Protein AF-A0A952B983-F1 (afdb_monomer_lite)

Radius of gyration: 26.0 Å; chains: 1; bounding box: 74×53×65 Å

Sequence (301 aa):
MKELEGFRTLETVFTQQCEVVEGEDNLPKVEIREKPEGEKIINSPHNTDVEYVRKGNQKVTGHKGFVSETYDKESKTQFITDVNTTGSTRADSKELPDIQERVEKAELKPEAQYGDAGFVNGKTIISSEEKGIDLEGPSSGRSQSIEGFEQEDRPLDAADFELTIDEETKEITVEECPEGEVPLDQGRSEKTGKVNVHFDADKCAECPLKERCPVKIGKNVATLTIDELMYAGALRHHQYMGDVDYRKECAVRAGAEGTVNSKSKCSWNEKGKTPKVDSNKVTNGICCTCLQRQKIHPAWG

Structure (mmCIF, N/CA/C/O backbone):
data_AF-A0A952B983-F1
#
_entry.id   AF-A0A952B983-F1
#
loop_
_atom_site.group_PDB
_atom_site.id
_atom_site.type_symbol
_atom_site.label_atom_id
_atom_site.label_alt_id
_atom_site.label_comp_id
_atom_site.label_asym_id
_atom_site.label_entity_id
_atom_site.label_seq_id
_atom_site.pdbx_PDB_ins_code
_atom_site.Cartn_x
_atom_site.Cartn_y
_atom_site.Cartn_z
_atom_site.occupancy
_atom_site.B_iso_or_equiv
_atom_site.auth_seq_id
_atom_site.auth_comp_id
_atom_site.auth_asym_id
_atom_site.auth_atom_id
_atom_site.pdbx_PDB_model_num
ATOM 1 N N . MET A 1 1 ? 47.686 -4.815 -16.172 1.00 54.19 1 MET A N 1
ATOM 2 C CA . MET A 1 1 ? 46.780 -5.990 -16.162 1.00 54.19 1 MET A CA 1
ATOM 3 C C . MET A 1 1 ? 45.703 -5.871 -15.081 1.00 54.19 1 MET A C 1
ATOM 5 O O . MET A 1 1 ? 44.539 -5.894 -15.439 1.00 54.19 1 MET A O 1
ATOM 9 N N . LYS A 1 2 ? 46.061 -5.620 -13.808 1.00 55.94 2 LYS A N 1
ATOM 10 C CA . LYS A 1 2 ? 45.120 -5.415 -12.675 1.00 55.94 2 LYS A CA 1
ATOM 11 C C . LYS A 1 2 ? 44.189 -4.184 -12.762 1.00 55.94 2 LYS A C 1
ATOM 13 O O . LYS A 1 2 ? 43.288 -4.016 -11.944 1.00 55.94 2 LYS A O 1
ATOM 18 N N . GLU A 1 3 ? 44.409 -3.308 -13.737 1.00 58.25 3 GLU A N 1
ATOM 19 C CA . GLU A 1 3 ? 43.589 -2.108 -13.963 1.00 58.25 3 GLU A CA 1
ATOM 20 C C . GLU A 1 3 ? 42.545 -2.276 -15.073 1.00 58.25 3 GLU A C 1
ATOM 22 O O . GLU A 1 3 ? 41.722 -1.390 -15.265 1.00 58.25 3 GLU A O 1
ATOM 27 N N . LEU A 1 4 ? 42.544 -3.409 -15.786 1.00 76.81 4 LEU A N 1
ATOM 28 C CA . LEU A 1 4 ? 41.526 -3.690 -16.795 1.00 76.81 4 LEU A CA 1
ATOM 29 C C . LEU A 1 4 ? 40.229 -4.129 -16.111 1.00 76.81 4 LEU A C 1
ATOM 31 O O . LEU A 1 4 ? 40.222 -5.067 -15.314 1.00 76.81 4 LEU A O 1
ATOM 35 N N . GLU A 1 5 ? 39.124 -3.485 -16.467 1.00 73.06 5 GLU A N 1
ATOM 36 C CA . GLU A 1 5 ? 37.788 -3.758 -15.925 1.00 73.06 5 GLU A CA 1
ATOM 37 C C . GLU A 1 5 ? 37.366 -5.228 -16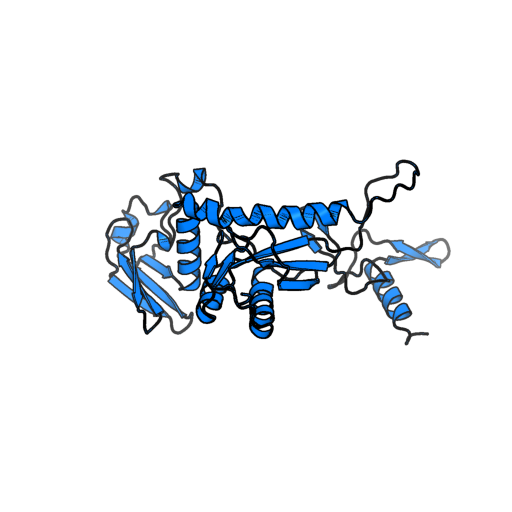.100 1.00 73.06 5 GLU A C 1
ATOM 39 O O . GLU A 1 5 ? 36.888 -5.866 -15.160 1.00 73.06 5 GLU A O 1
ATOM 44 N N . GLY A 1 6 ? 37.662 -5.820 -17.263 1.00 73.19 6 GLY A N 1
ATOM 45 C CA . GLY A 1 6 ? 37.409 -7.241 -17.517 1.00 73.19 6 GLY A CA 1
ATOM 46 C C . GLY A 1 6 ? 38.234 -8.184 -16.631 1.00 73.19 6 GLY A C 1
ATOM 47 O O . GLY A 1 6 ? 37.749 -9.244 -16.245 1.00 73.19 6 GLY A O 1
ATOM 48 N N . PHE A 1 7 ? 39.451 -7.789 -16.238 1.00 79.44 7 PHE A N 1
ATOM 49 C CA . PHE A 1 7 ? 40.273 -8.582 -15.319 1.00 79.44 7 PHE A CA 1
ATOM 50 C C . PHE A 1 7 ? 39.707 -8.544 -13.892 1.00 79.44 7 PHE A C 1
ATOM 52 O O . PHE A 1 7 ? 39.592 -9.588 -13.260 1.00 79.44 7 PHE A O 1
ATOM 59 N N . ARG A 1 8 ? 39.272 -7.368 -13.416 1.00 79.88 8 ARG A N 1
ATOM 60 C CA . ARG A 1 8 ? 38.612 -7.215 -12.102 1.00 79.88 8 ARG A CA 1
ATOM 61 C C . ARG A 1 8 ? 37.296 -7.988 -12.023 1.00 79.88 8 ARG A C 1
ATOM 63 O O . ARG A 1 8 ? 36.982 -8.589 -10.998 1.00 79.88 8 ARG A O 1
ATOM 70 N N . THR A 1 9 ? 36.549 -8.007 -13.125 1.00 78.12 9 THR A N 1
ATOM 71 C CA . THR A 1 9 ? 35.313 -8.789 -13.250 1.00 78.12 9 THR A CA 1
ATOM 72 C C . THR A 1 9 ? 35.594 -10.284 -13.135 1.00 78.12 9 THR A C 1
ATOM 74 O O . THR A 1 9 ? 34.941 -10.971 -12.354 1.00 78.12 9 THR A O 1
ATOM 77 N N . LEU A 1 10 ? 36.599 -10.790 -13.856 1.00 79.94 10 LEU A N 1
ATOM 78 C CA . LEU A 1 10 ? 37.004 -12.196 -13.778 1.00 79.94 10 LEU A CA 1
ATOM 79 C C . LEU A 1 10 ? 37.536 -12.579 -12.392 1.00 79.94 10 LEU A C 1
ATOM 81 O O . LEU A 1 10 ? 37.199 -13.650 -11.904 1.00 79.94 10 LEU A O 1
ATOM 85 N N . GLU A 1 11 ? 38.312 -11.711 -11.742 1.00 82.50 11 GLU A N 1
ATOM 86 C CA . GLU A 1 11 ? 38.802 -11.919 -10.371 1.00 82.50 11 GLU A CA 1
ATOM 87 C C . GLU A 1 11 ? 37.644 -11.997 -9.365 1.00 82.50 11 GLU A C 1
ATOM 89 O O . GLU A 1 11 ? 37.620 -12.873 -8.498 1.00 82.50 11 GLU A O 1
ATOM 94 N N . THR A 1 12 ? 36.637 -11.137 -9.530 1.00 81.12 12 THR A N 1
ATOM 95 C CA . THR A 1 12 ? 35.425 -11.152 -8.704 1.00 81.12 12 THR A CA 1
ATOM 96 C C . THR A 1 12 ? 34.632 -12.439 -8.931 1.00 81.12 12 THR A C 1
ATOM 98 O O . THR A 1 12 ? 34.355 -13.151 -7.972 1.00 81.12 12 THR A O 1
ATOM 101 N N . VAL A 1 13 ? 34.331 -12.799 -10.185 1.00 81.69 13 VAL A N 1
ATOM 102 C CA . VAL A 1 13 ? 33.614 -14.045 -10.520 1.00 81.69 13 VAL A CA 1
ATOM 103 C C . VAL A 1 13 ? 34.365 -15.269 -9.997 1.00 81.69 13 VAL A C 1
ATOM 105 O O . VAL A 1 13 ? 33.749 -16.152 -9.408 1.00 81.69 13 VAL A O 1
ATOM 108 N N . PHE A 1 14 ? 35.688 -15.310 -10.158 1.00 82.56 14 PHE A N 1
ATOM 109 C CA . PHE A 1 14 ? 36.522 -16.398 -9.654 1.00 82.56 14 PHE A CA 1
ATOM 110 C C . PHE A 1 14 ? 36.439 -16.511 -8.129 1.00 82.56 14 PHE A C 1
ATOM 112 O O . PHE A 1 14 ? 36.234 -17.600 -7.613 1.00 82.56 14 PHE A O 1
ATOM 119 N N . THR A 1 15 ? 36.520 -15.394 -7.405 1.00 83.75 15 THR A N 1
ATOM 120 C CA . THR A 1 15 ? 36.421 -15.391 -5.935 1.00 83.75 15 THR A CA 1
ATOM 121 C C . THR A 1 15 ? 35.037 -15.834 -5.451 1.00 83.75 15 THR A C 1
ATOM 123 O O . THR A 1 15 ? 34.927 -16.544 -4.451 1.00 83.75 15 THR A O 1
ATOM 126 N N . GLN A 1 16 ? 33.984 -15.426 -6.166 1.00 81.88 16 GLN A N 1
ATOM 127 C CA . GLN A 1 16 ? 32.598 -15.741 -5.824 1.00 81.88 16 GLN A CA 1
ATOM 128 C C . GLN A 1 16 ? 32.230 -17.195 -6.124 1.00 81.88 16 GLN A C 1
ATOM 130 O O . GLN A 1 16 ? 31.495 -17.799 -5.351 1.00 81.88 16 GLN A O 1
ATOM 135 N N . GLN A 1 17 ? 32.689 -17.740 -7.254 1.00 82.00 17 GLN A N 1
ATOM 136 C CA . GLN A 1 17 ? 32.241 -19.033 -7.786 1.00 82.00 17 GLN A CA 1
ATOM 137 C C . GLN A 1 17 ? 33.236 -20.165 -7.534 1.00 82.00 17 GLN A C 1
ATOM 139 O O . GLN A 1 17 ? 32.844 -21.328 -7.579 1.00 82.00 17 GLN A O 1
ATOM 144 N N . CYS A 1 18 ? 34.506 -19.852 -7.284 1.00 83.88 18 CYS A N 1
ATOM 145 C CA . CYS A 1 18 ? 35.565 -20.841 -7.147 1.00 83.88 18 CYS A CA 1
ATOM 146 C C . CYS A 1 18 ? 36.277 -20.715 -5.799 1.00 83.88 18 CYS A C 1
ATOM 148 O O . CYS A 1 18 ? 36.301 -19.656 -5.167 1.00 83.88 18 CYS A O 1
ATOM 150 N N . GLU A 1 19 ? 36.881 -21.811 -5.371 1.00 84.88 19 GLU A N 1
ATOM 151 C CA . GLU A 1 19 ? 37.831 -21.859 -4.270 1.00 84.88 19 GLU A CA 1
ATOM 152 C C . GLU A 1 19 ? 39.109 -22.569 -4.714 1.00 84.88 19 GLU A C 1
ATOM 154 O O . GLU A 1 19 ? 39.104 -23.388 -5.637 1.00 84.88 19 GLU A O 1
ATOM 159 N N . VAL A 1 20 ? 40.226 -22.203 -4.090 1.00 83.25 20 VAL A N 1
ATOM 160 C CA . VAL A 1 20 ? 41.522 -22.831 -4.349 1.00 83.25 20 VAL A CA 1
ATOM 161 C C . VAL A 1 20 ? 41.809 -23.773 -3.192 1.00 83.25 20 VAL A C 1
ATOM 163 O O . VAL A 1 20 ? 42.022 -23.321 -2.069 1.00 83.25 20 VAL A O 1
ATOM 166 N N . VAL A 1 21 ? 41.804 -25.069 -3.478 1.00 81.81 21 VAL A N 1
ATOM 167 C CA . VAL A 1 21 ? 42.106 -26.138 -2.523 1.00 81.81 21 VAL A CA 1
ATOM 168 C C . VAL A 1 21 ? 43.497 -26.708 -2.797 1.00 81.81 21 VAL A C 1
ATOM 170 O O . VAL A 1 21 ? 44.019 -26.617 -3.913 1.00 81.81 21 VAL A O 1
ATOM 173 N N . GLU A 1 22 ? 44.124 -27.291 -1.779 1.00 73.12 22 GLU A N 1
ATOM 174 C CA . GLU A 1 22 ? 45.397 -27.994 -1.952 1.00 73.12 22 GLU A CA 1
ATOM 175 C C . GLU A 1 22 ? 45.165 -29.297 -2.732 1.00 73.12 22 GLU A C 1
ATOM 177 O O . GLU A 1 22 ? 44.368 -30.146 -2.331 1.00 73.12 22 GLU A O 1
ATOM 182 N N . GLY A 1 23 ? 45.821 -29.429 -3.886 1.00 67.62 23 GLY A N 1
ATOM 183 C CA . GLY A 1 23 ? 45.791 -30.633 -4.710 1.00 67.62 23 GLY A CA 1
ATOM 184 C C . GLY A 1 23 ? 46.919 -31.606 -4.371 1.00 67.62 23 GLY A C 1
ATOM 185 O O . GLY A 1 23 ? 47.814 -31.316 -3.574 1.00 67.62 23 GLY A O 1
ATOM 186 N N . GLU A 1 24 ? 46.894 -32.772 -5.017 1.00 67.12 24 GLU A N 1
ATOM 187 C CA . GLU A 1 24 ? 48.017 -33.712 -4.972 1.00 67.12 24 GLU A CA 1
ATOM 188 C C . GLU A 1 24 ? 49.292 -33.038 -5.530 1.00 67.12 24 GLU A C 1
ATOM 190 O O . GLU A 1 24 ? 49.232 -32.220 -6.450 1.00 67.12 24 GLU A O 1
ATOM 195 N N . ASP A 1 25 ? 50.444 -33.344 -4.924 1.00 71.19 25 ASP A N 1
ATOM 196 C CA . ASP A 1 25 ? 51.774 -32.797 -5.251 1.00 71.19 25 ASP A CA 1
ATOM 197 C C . ASP A 1 25 ? 52.004 -31.287 -4.987 1.00 71.19 25 ASP A C 1
ATOM 199 O O . ASP A 1 25 ? 52.819 -30.656 -5.662 1.00 71.19 25 ASP A O 1
ATOM 203 N N . ASN A 1 26 ? 51.353 -30.692 -3.973 1.00 66.56 26 ASN A N 1
ATOM 204 C CA . ASN A 1 26 ? 51.472 -29.259 -3.617 1.00 66.56 26 ASN A CA 1
ATOM 205 C C . ASN A 1 26 ? 51.060 -28.294 -4.750 1.00 66.56 26 ASN A C 1
ATOM 207 O O . ASN A 1 26 ? 51.476 -27.131 -4.773 1.00 66.56 26 ASN A O 1
ATOM 211 N N . LEU A 1 27 ? 50.244 -28.756 -5.700 1.00 68.44 27 LEU A N 1
ATOM 212 C CA . LEU A 1 27 ? 49.702 -27.912 -6.758 1.00 68.44 27 LEU A CA 1
ATOM 213 C C . LEU A 1 27 ? 48.307 -27.399 -6.365 1.00 68.44 27 LEU A C 1
ATOM 215 O O . LEU A 1 27 ? 47.464 -28.190 -5.944 1.00 68.44 27 LEU A O 1
ATOM 219 N N . PRO A 1 28 ? 48.026 -26.090 -6.503 1.00 75.69 28 PRO A N 1
ATOM 220 C CA . PRO A 1 28 ? 46.705 -25.550 -6.208 1.00 75.69 28 PRO A CA 1
ATOM 221 C C . PRO A 1 28 ? 45.681 -26.080 -7.216 1.00 75.69 28 PRO A C 1
ATOM 223 O O . PRO A 1 28 ? 45.867 -25.965 -8.430 1.00 75.69 28 PRO A O 1
ATOM 226 N N . LYS A 1 29 ? 44.578 -26.630 -6.712 1.00 81.62 29 LYS A N 1
ATOM 227 C CA . LYS A 1 29 ? 43.436 -27.078 -7.509 1.00 81.62 29 LYS A CA 1
ATOM 228 C C . LYS A 1 29 ? 42.303 -26.071 -7.357 1.00 81.62 29 LYS A C 1
ATOM 230 O O . LYS A 1 29 ? 42.010 -25.612 -6.259 1.00 81.62 29 LYS A O 1
ATOM 235 N N . VAL A 1 30 ? 41.666 -25.718 -8.468 1.00 83.25 30 VAL A N 1
ATOM 236 C CA . VAL A 1 30 ? 40.489 -24.843 -8.463 1.00 83.25 30 VAL A CA 1
ATOM 237 C C . VAL A 1 30 ? 39.241 -25.712 -8.462 1.00 83.25 30 VAL A C 1
ATOM 239 O O . VAL A 1 30 ? 39.055 -26.519 -9.375 1.00 83.25 30 VAL A O 1
ATOM 242 N N . GLU A 1 31 ? 38.386 -25.532 -7.464 1.00 83.44 31 GLU A N 1
ATOM 243 C CA . GLU A 1 31 ? 37.080 -26.182 -7.378 1.00 83.44 31 GLU A CA 1
ATOM 244 C C . GLU A 1 31 ? 35.961 -25.143 -7.475 1.00 83.44 31 GLU A C 1
ATOM 246 O O . GLU A 1 31 ? 36.114 -23.996 -7.056 1.00 83.44 31 GLU A O 1
ATOM 251 N N . ILE A 1 32 ? 34.844 -25.530 -8.095 1.00 80.69 32 ILE A N 1
ATOM 252 C CA . ILE A 1 32 ? 33.657 -24.679 -8.211 1.00 80.69 32 ILE A CA 1
ATOM 253 C C . ILE A 1 32 ? 32.831 -24.881 -6.945 1.00 80.69 32 ILE A C 1
ATOM 255 O O . ILE A 1 32 ? 32.462 -26.008 -6.618 1.00 80.69 32 ILE A O 1
ATOM 259 N N . ARG A 1 33 ? 32.508 -23.788 -6.259 1.00 77.81 33 ARG A N 1
ATOM 260 C CA . ARG A 1 33 ? 31.701 -23.806 -5.041 1.00 77.81 33 ARG A CA 1
ATOM 261 C C . ARG A 1 33 ? 30.287 -24.290 -5.349 1.00 77.81 33 ARG A C 1
ATOM 263 O O . ARG A 1 33 ? 29.677 -23.887 -6.339 1.00 77.81 33 ARG A O 1
ATOM 270 N N . GLU A 1 34 ? 29.702 -25.071 -4.442 1.00 72.00 34 GLU A N 1
ATOM 271 C CA . GLU A 1 34 ? 28.287 -25.460 -4.550 1.00 72.00 34 GLU A CA 1
ATOM 272 C C . GLU A 1 34 ? 27.335 -24.257 -4.432 1.00 72.00 34 GLU A C 1
ATOM 274 O O . GLU A 1 34 ? 26.232 -24.255 -4.994 1.00 72.00 34 GLU A O 1
ATOM 279 N N . LYS A 1 35 ? 27.749 -23.225 -3.686 1.00 74.06 35 LYS A N 1
ATOM 280 C CA . LYS A 1 35 ? 27.030 -21.959 -3.543 1.00 74.06 35 LYS A CA 1
ATOM 281 C C . LYS A 1 35 ? 28.004 -20.795 -3.703 1.00 74.06 35 LYS A C 1
ATOM 283 O O . LYS A 1 35 ? 29.018 -20.778 -3.008 1.00 74.06 35 LYS A O 1
ATOM 288 N N . PRO A 1 36 ? 27.690 -19.819 -4.567 1.00 74.50 36 PRO A N 1
ATOM 289 C CA . PRO A 1 36 ? 28.534 -18.653 -4.717 1.00 74.50 36 PRO A CA 1
ATOM 290 C C . PRO A 1 36 ? 28.488 -17.773 -3.466 1.00 74.50 36 PRO A C 1
ATOM 292 O O . PRO A 1 36 ? 27.434 -17.632 -2.839 1.00 74.50 36 PRO A O 1
ATOM 295 N N . GLU A 1 37 ? 29.620 -17.168 -3.124 1.00 72.44 37 GLU A N 1
ATOM 296 C CA . GLU A 1 37 ? 29.766 -16.295 -1.958 1.00 72.44 37 GLU A CA 1
ATOM 297 C C . GLU A 1 37 ? 29.872 -14.826 -2.359 1.00 72.44 37 GLU A C 1
ATOM 299 O O . GLU A 1 37 ? 30.576 -14.478 -3.301 1.00 72.44 37 GLU A O 1
ATOM 304 N N . GLY A 1 38 ? 29.181 -13.953 -1.625 1.00 65.56 38 GLY A N 1
ATOM 305 C CA . GLY A 1 38 ? 29.179 -12.507 -1.847 1.00 65.56 38 GLY A CA 1
ATOM 306 C C . GLY A 1 38 ? 27.774 -11.905 -1.808 1.00 65.56 38 GLY A C 1
ATOM 307 O O . GLY A 1 38 ? 26.779 -12.589 -2.035 1.00 65.56 38 GLY A O 1
ATOM 308 N N . GLU A 1 39 ? 27.689 -10.606 -1.521 1.00 57.53 39 GLU A N 1
ATOM 309 C CA . GLU A 1 39 ? 26.407 -9.883 -1.459 1.00 57.53 39 GLU A CA 1
ATOM 310 C C . GLU A 1 39 ? 25.768 -9.694 -2.844 1.00 57.53 39 GLU A C 1
ATOM 312 O O . GLU A 1 39 ? 24.545 -9.695 -2.973 1.00 57.53 39 GLU A O 1
ATOM 317 N N . LYS A 1 40 ? 26.594 -9.568 -3.892 1.00 65.06 40 LYS A N 1
ATOM 318 C CA . LYS A 1 40 ? 26.172 -9.396 -5.290 1.00 65.06 40 LYS A CA 1
ATOM 319 C C . LYS A 1 40 ? 26.855 -10.415 -6.189 1.00 65.06 40 LYS A C 1
ATOM 321 O O . LYS A 1 40 ? 27.978 -10.195 -6.636 1.00 65.06 40 LYS A O 1
ATOM 326 N N . ILE A 1 41 ? 26.183 -11.534 -6.439 1.00 69.19 41 ILE A N 1
ATOM 327 C CA . ILE A 1 41 ? 26.731 -12.612 -7.266 1.00 69.19 41 ILE A CA 1
ATOM 328 C C . ILE A 1 41 ? 26.627 -12.251 -8.747 1.00 69.19 41 ILE A C 1
ATOM 330 O O . ILE A 1 41 ? 25.523 -12.111 -9.278 1.00 69.19 41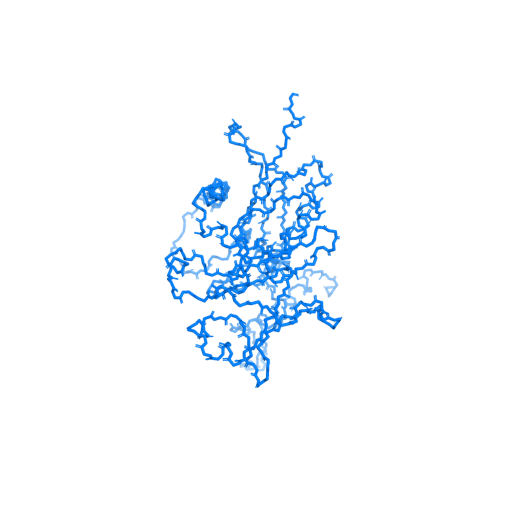 ILE A O 1
ATOM 334 N N . ILE A 1 42 ? 27.778 -12.163 -9.412 1.00 69.38 42 ILE A N 1
ATOM 335 C CA . ILE A 1 42 ? 27.879 -11.979 -10.858 1.00 69.38 42 ILE A CA 1
ATOM 336 C C . ILE A 1 42 ? 27.660 -13.339 -11.526 1.00 69.38 42 ILE A C 1
ATOM 338 O O . ILE A 1 42 ? 28.390 -14.300 -11.274 1.00 69.38 42 ILE A O 1
ATOM 342 N N . ASN A 1 43 ? 26.644 -13.428 -12.385 1.00 63.78 43 ASN A N 1
ATOM 343 C CA . ASN A 1 43 ? 26.348 -14.652 -13.138 1.00 63.78 43 ASN A CA 1
ATOM 344 C C . ASN A 1 43 ? 27.089 -14.688 -14.486 1.00 63.78 43 ASN A C 1
ATOM 346 O O . ASN A 1 43 ? 27.617 -15.720 -14.887 1.00 63.78 43 ASN A O 1
ATOM 350 N N . SER A 1 44 ? 27.178 -13.545 -15.171 1.00 63.41 44 SER A N 1
ATOM 351 C CA . SER A 1 44 ? 27.818 -13.437 -16.483 1.00 63.41 44 SER A CA 1
ATOM 352 C C . SER A 1 44 ? 28.947 -12.405 -16.451 1.00 63.41 44 SER A C 1
ATOM 354 O O . SER A 1 44 ? 28.671 -11.230 -16.212 1.00 63.41 44 SER A O 1
ATOM 356 N N . PRO A 1 45 ? 30.197 -12.777 -16.786 1.00 63.16 45 PRO A N 1
ATOM 357 C CA . PRO A 1 45 ? 31.299 -11.822 -16.943 1.00 63.16 45 PRO A CA 1
ATOM 358 C C . PRO A 1 45 ? 31.051 -10.756 -18.024 1.00 63.16 45 PRO A C 1
ATOM 360 O O . PRO A 1 45 ? 31.735 -9.740 -18.057 1.00 63.16 45 PRO A O 1
ATOM 363 N N . HIS A 1 46 ? 30.090 -10.992 -18.923 1.00 55.81 46 HIS A N 1
ATOM 364 C CA . HIS A 1 46 ? 29.710 -10.062 -19.989 1.00 55.81 46 HIS A CA 1
ATOM 365 C C . HIS A 1 46 ? 28.613 -9.072 -19.578 1.00 55.81 46 HIS A C 1
ATOM 367 O O . HIS A 1 46 ? 28.350 -8.127 -20.315 1.00 55.81 46 HIS A O 1
ATOM 373 N N . ASN A 1 47 ? 27.938 -9.307 -18.449 1.00 60.06 47 ASN A N 1
ATOM 374 C CA . ASN A 1 47 ? 26.947 -8.393 -17.891 1.00 60.06 47 ASN A CA 1
ATOM 375 C C . ASN A 1 47 ? 26.967 -8.515 -16.363 1.00 60.06 47 ASN A C 1
ATOM 377 O O . ASN A 1 47 ? 26.263 -9.338 -15.773 1.00 60.06 47 ASN A O 1
ATOM 381 N N . THR A 1 48 ? 27.815 -7.697 -15.744 1.00 58.41 48 THR A N 1
ATOM 382 C CA . THR A 1 48 ? 28.002 -7.632 -14.292 1.00 58.41 48 THR A CA 1
ATOM 383 C C . THR A 1 48 ? 26.816 -7.022 -13.554 1.00 58.41 48 THR A C 1
ATOM 385 O O . THR A 1 48 ? 26.712 -7.198 -12.344 1.00 58.41 48 THR A O 1
ATOM 388 N N . ASP A 1 49 ? 25.907 -6.355 -14.271 1.00 57.38 49 ASP A N 1
ATOM 389 C CA . ASP A 1 49 ? 24.720 -5.704 -13.703 1.00 57.38 49 ASP A CA 1
ATOM 390 C C . ASP A 1 49 ? 23.565 -6.694 -13.470 1.00 57.38 49 ASP A C 1
ATOM 392 O O . ASP A 1 49 ? 22.556 -6.368 -12.838 1.00 57.38 49 ASP A O 1
ATOM 396 N N . VAL A 1 50 ? 23.694 -7.921 -13.984 1.00 57.19 50 VAL A N 1
ATOM 397 C CA . VAL A 1 50 ? 22.692 -8.979 -13.854 1.00 57.19 50 VAL A CA 1
ATOM 398 C C . VAL A 1 50 ? 22.924 -9.758 -12.561 1.00 57.19 50 VAL A C 1
ATOM 400 O O . VAL A 1 50 ? 23.668 -10.738 -12.503 1.00 57.19 50 VAL A O 1
ATOM 403 N N . GLU A 1 51 ? 22.249 -9.296 -11.510 1.00 58.41 51 GLU A N 1
ATOM 404 C CA . GLU A 1 51 ? 22.265 -9.906 -10.181 1.00 58.41 51 GLU A CA 1
ATOM 405 C C . GLU A 1 51 ? 21.411 -11.187 -10.114 1.00 58.41 51 GLU A C 1
ATOM 407 O O . GLU A 1 51 ? 20.394 -11.351 -10.800 1.00 58.41 51 GLU A O 1
ATOM 412 N N . TYR A 1 52 ? 21.817 -12.103 -9.235 1.00 56.75 52 TYR A N 1
ATOM 413 C CA . TYR A 1 52 ? 21.084 -13.328 -8.934 1.00 56.75 52 TYR A CA 1
ATOM 414 C C . TYR A 1 52 ? 19.847 -13.042 -8.073 1.00 56.75 52 TYR A C 1
ATOM 416 O O . TYR A 1 52 ? 19.966 -12.519 -6.966 1.00 56.75 52 TYR A O 1
ATOM 424 N N . VAL A 1 53 ? 18.657 -13.445 -8.530 1.00 53.47 53 VAL A N 1
ATOM 425 C CA . VAL A 1 53 ? 17.416 -13.293 -7.756 1.00 53.47 53 VAL A CA 1
ATOM 426 C C . VAL A 1 53 ? 16.673 -14.619 -7.660 1.00 53.47 53 VAL A C 1
ATOM 428 O O . VAL A 1 53 ? 16.470 -15.335 -8.639 1.00 53.47 53 VAL A O 1
ATOM 431 N N . ARG A 1 54 ? 16.222 -14.960 -6.452 1.00 52.22 54 ARG A N 1
ATOM 432 C CA . ARG A 1 54 ? 15.353 -16.115 -6.222 1.00 52.22 54 ARG A CA 1
ATOM 433 C C . ARG A 1 54 ? 13.902 -15.642 -6.165 1.00 52.22 54 ARG A C 1
ATOM 435 O O . ARG A 1 54 ? 13.519 -14.959 -5.221 1.00 52.22 54 ARG A O 1
ATOM 442 N N . LYS A 1 55 ? 13.087 -16.013 -7.158 1.00 49.50 55 LYS A N 1
ATOM 443 C CA . LYS A 1 55 ? 11.635 -15.765 -7.159 1.00 49.50 55 LYS A CA 1
ATOM 444 C C . LYS A 1 55 ? 10.928 -17.094 -6.874 1.00 49.50 55 LYS A C 1
ATOM 446 O O . LYS A 1 55 ? 10.805 -17.950 -7.748 1.00 49.50 55 LYS A O 1
ATOM 451 N N . GLY A 1 56 ? 10.538 -17.312 -5.616 1.00 58.75 56 GLY A N 1
ATOM 452 C CA . GLY A 1 56 ? 9.997 -18.596 -5.149 1.00 58.75 56 GLY A CA 1
ATOM 453 C C . GLY A 1 56 ? 11.021 -19.740 -5.253 1.00 58.75 56 GLY A C 1
ATOM 454 O O . GLY A 1 56 ? 12.116 -19.663 -4.691 1.00 58.75 56 GLY A O 1
ATOM 455 N N . ASN A 1 57 ? 10.681 -20.800 -5.993 1.00 44.00 57 ASN A N 1
ATOM 456 C CA . ASN A 1 57 ? 11.591 -21.922 -6.272 1.00 44.00 57 ASN A CA 1
ATOM 457 C C . ASN A 1 57 ? 12.433 -21.746 -7.545 1.00 44.00 57 ASN A C 1
ATOM 459 O O . ASN A 1 57 ? 13.261 -22.605 -7.841 1.00 44.00 57 ASN A O 1
ATOM 463 N N . GLN A 1 58 ? 12.259 -20.650 -8.290 1.00 43.41 58 GLN A N 1
ATOM 464 C CA . GLN A 1 58 ? 12.992 -20.414 -9.530 1.00 43.41 58 GLN A CA 1
ATOM 465 C C . GLN A 1 58 ? 14.160 -19.447 -9.328 1.00 43.41 58 GLN A C 1
ATOM 467 O O . GLN A 1 58 ? 14.056 -18.423 -8.644 1.00 43.41 58 GLN A O 1
ATOM 472 N N . LYS A 1 59 ? 15.287 -19.805 -9.947 1.00 53.25 59 LYS A N 1
ATOM 473 C CA . LYS A 1 59 ? 16.477 -18.966 -10.063 1.00 53.25 59 LYS A CA 1
ATOM 474 C C . LYS A 1 59 ? 16.289 -18.082 -11.288 1.00 53.25 59 LYS A C 1
ATOM 476 O O . LYS A 1 59 ? 16.202 -18.586 -12.403 1.00 53.25 59 LYS A O 1
ATOM 481 N N . VAL A 1 60 ? 16.189 -16.783 -11.063 1.00 56.03 60 VAL A N 1
ATOM 482 C CA . VAL A 1 60 ? 15.986 -15.776 -12.096 1.00 56.03 60 VAL A CA 1
ATOM 483 C C . VAL A 1 60 ? 17.239 -14.922 -12.154 1.00 56.03 60 VAL A C 1
ATOM 485 O O . VAL A 1 60 ? 17.733 -14.439 -11.138 1.00 56.03 60 VAL A O 1
ATOM 488 N N . THR A 1 61 ? 17.783 -14.759 -13.351 1.00 55.84 61 THR A N 1
ATOM 489 C CA . THR A 1 61 ? 18.889 -13.838 -13.600 1.00 55.84 61 THR A CA 1
ATOM 490 C C . THR A 1 61 ? 18.512 -12.987 -14.798 1.00 55.84 61 THR A C 1
ATOM 492 O O . THR A 1 61 ? 18.154 -13.525 -15.842 1.00 55.84 61 THR A O 1
ATOM 495 N N . GLY A 1 62 ? 18.520 -11.667 -14.636 1.00 63.84 62 GLY A N 1
ATOM 496 C CA . GLY A 1 62 ? 18.221 -10.744 -15.726 1.00 63.84 62 GLY A CA 1
ATOM 497 C C . GLY A 1 62 ? 17.844 -9.348 -15.249 1.00 63.84 62 GLY A C 1
ATOM 498 O O . GLY A 1 62 ? 18.033 -8.991 -14.084 1.00 63.84 62 GLY A O 1
ATOM 499 N N . HIS A 1 63 ? 17.257 -8.576 -16.155 1.00 66.69 63 HIS A N 1
ATOM 500 C CA . HIS A 1 63 ? 16.631 -7.292 -15.846 1.00 66.69 63 HIS A CA 1
ATOM 501 C C . HIS A 1 63 ? 15.119 -7.462 -15.717 1.00 66.69 63 HIS A C 1
ATOM 503 O O . HIS A 1 63 ? 14.524 -8.397 -16.263 1.00 66.69 63 HIS A O 1
ATOM 509 N N . LYS A 1 64 ? 14.484 -6.540 -15.007 1.00 74.62 64 LYS A N 1
ATOM 510 C CA . LYS A 1 64 ? 13.034 -6.427 -14.948 1.00 74.62 64 LYS A CA 1
ATOM 511 C C . LYS A 1 64 ? 12.594 -5.294 -15.861 1.00 74.62 64 LYS A C 1
ATOM 513 O O . LYS A 1 64 ? 13.096 -4.182 -15.747 1.00 74.62 64 LYS A O 1
ATOM 518 N N . GLY A 1 65 ? 11.698 -5.602 -16.788 1.00 79.56 65 GLY A N 1
ATOM 519 C CA . GLY A 1 65 ? 11.128 -4.638 -17.716 1.00 79.56 65 GLY A CA 1
ATOM 520 C C . GLY A 1 65 ? 9.810 -4.099 -17.179 1.00 79.56 65 GLY A C 1
ATOM 521 O O . GLY A 1 65 ? 8.961 -4.859 -16.720 1.00 79.56 65 GLY A O 1
ATOM 522 N N . PHE A 1 66 ? 9.634 -2.797 -17.279 1.00 81.88 66 PHE A N 1
ATOM 523 C CA . PHE A 1 66 ? 8.410 -2.078 -16.981 1.00 81.88 66 PHE A CA 1
ATOM 524 C C . PHE A 1 66 ? 7.921 -1.469 -18.281 1.00 81.88 66 PHE A C 1
ATOM 526 O O . PHE A 1 66 ? 8.706 -0.859 -19.006 1.00 81.88 66 PHE A O 1
ATOM 533 N N . VAL A 1 67 ? 6.654 -1.693 -18.607 1.00 83.75 67 VAL A N 1
ATOM 534 C CA . VAL A 1 67 ? 6.046 -1.165 -19.828 1.00 83.75 67 VAL A CA 1
ATOM 535 C C . VAL A 1 67 ? 4.687 -0.583 -19.474 1.00 83.75 67 VAL A C 1
ATOM 537 O O . VAL A 1 67 ? 3.847 -1.280 -18.905 1.00 83.75 67 VAL A O 1
ATOM 540 N N . SER A 1 68 ? 4.470 0.673 -19.842 1.00 83.50 68 SER A N 1
ATOM 541 C CA . SER A 1 68 ? 3.163 1.321 -19.757 1.00 83.50 68 SER A CA 1
ATOM 542 C C . SER A 1 68 ? 2.560 1.438 -21.149 1.00 83.50 68 SER A C 1
ATOM 544 O O . SER A 1 68 ? 3.252 1.760 -22.116 1.00 83.50 68 SER A O 1
ATOM 546 N N . GLU A 1 69 ? 1.273 1.137 -21.254 1.00 84.00 69 GLU A N 1
ATOM 547 C CA . GLU A 1 69 ? 0.506 1.186 -22.496 1.00 84.00 69 GLU A CA 1
ATOM 548 C C . GLU A 1 69 ? -0.732 2.066 -22.296 1.00 84.00 69 GLU A C 1
ATOM 550 O O . GLU A 1 69 ? -1.339 2.047 -21.223 1.00 84.00 69 GLU A O 1
ATOM 555 N N . THR A 1 70 ? -1.151 2.810 -23.316 1.00 82.12 70 THR A N 1
ATOM 556 C CA . THR A 1 70 ? -2.460 3.463 -23.294 1.00 82.12 70 THR A CA 1
ATOM 557 C C . THR A 1 70 ? -3.575 2.426 -23.218 1.00 82.12 70 THR A C 1
ATOM 559 O O . THR A 1 70 ? -3.438 1.280 -23.655 1.00 82.12 70 THR A O 1
ATOM 562 N N . TYR A 1 71 ? -4.709 2.836 -22.673 1.00 78.25 71 TYR A N 1
ATOM 563 C CA . TYR A 1 71 ? -5.937 2.077 -22.759 1.00 78.25 71 TYR A CA 1
ATOM 564 C C . TYR A 1 71 ? -7.119 2.987 -23.047 1.00 78.25 71 TYR A C 1
ATOM 566 O O . TYR A 1 71 ? -7.492 3.832 -22.236 1.00 78.25 71 TYR A O 1
ATOM 574 N N . ASP A 1 72 ? -7.733 2.736 -24.193 1.00 78.00 72 ASP A N 1
ATOM 575 C CA . ASP A 1 72 ? -9.006 3.309 -24.599 1.00 78.00 72 ASP A CA 1
ATOM 576 C C . ASP A 1 72 ? -9.888 2.204 -25.202 1.00 78.00 72 ASP A C 1
ATOM 578 O O . ASP A 1 72 ? -9.445 1.471 -26.089 1.00 78.00 72 ASP A O 1
ATOM 582 N N . LYS A 1 73 ? -11.123 2.070 -24.697 1.00 71.06 73 LYS A N 1
ATOM 583 C CA . LYS A 1 73 ? -12.116 1.090 -25.173 1.00 71.06 73 LYS A CA 1
ATOM 584 C C . LYS A 1 73 ? -12.531 1.366 -26.621 1.00 71.06 73 LYS A C 1
ATOM 586 O O . LYS A 1 73 ? -12.903 0.427 -27.324 1.00 71.06 73 LYS A O 1
ATOM 591 N N . GLU A 1 74 ? -12.490 2.625 -27.050 1.00 74.38 74 GLU A N 1
ATOM 592 C CA . GLU A 1 74 ? -12.937 3.052 -28.378 1.00 74.38 74 GLU A CA 1
ATOM 593 C C . GLU A 1 74 ? -11.814 2.962 -29.418 1.00 74.38 74 GLU A C 1
ATOM 595 O O . GLU A 1 74 ? -12.060 2.636 -30.586 1.00 74.38 74 GLU A O 1
ATOM 600 N N . SER A 1 75 ? -10.563 3.160 -28.995 1.00 74.00 75 SER A N 1
ATOM 601 C CA . SER A 1 75 ? -9.403 2.998 -29.865 1.00 74.00 75 SER A CA 1
ATOM 602 C C . SER A 1 75 ? -9.065 1.529 -30.140 1.00 74.00 75 SER A C 1
ATOM 604 O O . SER A 1 75 ? -8.826 0.711 -29.249 1.00 74.00 75 SER A O 1
ATOM 606 N N . LYS A 1 76 ? -8.927 1.201 -31.428 1.00 70.56 76 LYS A N 1
ATOM 607 C CA . LYS A 1 76 ? -8.418 -0.103 -31.888 1.00 70.56 76 LYS A CA 1
ATOM 608 C C . LYS A 1 76 ? -6.908 -0.266 -31.693 1.00 70.56 76 LYS A C 1
ATOM 610 O O . LYS A 1 76 ? -6.416 -1.390 -31.782 1.00 70.56 76 LYS A O 1
ATOM 615 N N . THR A 1 77 ? -6.187 0.829 -31.455 1.00 76.12 77 THR A N 1
ATOM 616 C CA . THR A 1 77 ? -4.726 0.850 -31.351 1.00 76.12 77 THR A CA 1
ATOM 617 C C . THR A 1 77 ? -4.317 1.439 -30.012 1.00 76.12 77 THR A C 1
ATOM 619 O O . THR A 1 77 ? -4.742 2.533 -29.652 1.00 76.12 77 THR A O 1
ATOM 622 N N . GLN A 1 78 ? -3.465 0.716 -29.296 1.00 78.38 78 GLN A N 1
ATOM 623 C CA . GLN A 1 78 ? -2.878 1.165 -28.042 1.00 78.38 78 GLN A CA 1
ATOM 624 C C . GLN A 1 78 ? -1.391 1.463 -28.254 1.00 78.38 78 GLN A C 1
ATOM 626 O O . GLN A 1 78 ? -0.731 0.814 -29.072 1.00 78.38 78 GLN A O 1
ATOM 631 N N . PHE A 1 79 ? -0.872 2.463 -27.548 1.00 82.19 79 PHE A N 1
ATOM 632 C CA . PHE A 1 79 ? 0.493 2.953 -27.695 1.00 82.19 79 PHE A CA 1
ATOM 633 C C . PHE A 1 79 ? 1.296 2.698 -26.430 1.00 82.19 79 PHE A C 1
ATOM 635 O O . PHE A 1 79 ? 0.790 2.824 -25.320 1.00 82.19 79 PHE A O 1
ATOM 642 N N . ILE A 1 80 ? 2.571 2.364 -26.596 1.00 85.25 80 ILE A N 1
ATOM 643 C CA . ILE A 1 80 ? 3.501 2.275 -25.473 1.00 85.25 80 ILE A CA 1
ATOM 644 C C . ILE A 1 80 ? 3.906 3.698 -25.084 1.00 85.25 80 ILE A C 1
ATOM 646 O O . ILE A 1 80 ? 4.434 4.426 -25.923 1.00 85.25 80 ILE A O 1
ATOM 650 N N . THR A 1 81 ? 3.660 4.074 -23.832 1.00 82.69 81 THR A N 1
ATOM 651 C CA . THR A 1 81 ? 3.923 5.422 -23.299 1.00 82.69 81 THR A CA 1
ATOM 652 C C . THR A 1 81 ? 5.228 5.496 -22.520 1.00 82.69 81 THR A C 1
ATOM 654 O O . THR A 1 81 ? 5.899 6.522 -22.542 1.00 82.69 81 THR A O 1
ATOM 657 N N . ASP A 1 82 ? 5.622 4.401 -21.870 1.00 85.12 82 ASP A N 1
ATOM 658 C CA . ASP A 1 82 ? 6.866 4.306 -21.109 1.00 85.12 82 ASP A CA 1
ATOM 659 C C . ASP A 1 82 ? 7.442 2.893 -21.203 1.00 85.12 82 ASP A C 1
ATOM 661 O O . ASP A 1 82 ? 6.712 1.897 -21.177 1.00 85.12 82 ASP A O 1
ATOM 665 N N . VAL A 1 83 ? 8.767 2.810 -21.300 1.00 85.81 83 VAL A N 1
ATOM 666 C CA . VAL A 1 83 ? 9.518 1.560 -21.183 1.00 85.81 83 VAL A CA 1
ATOM 667 C C . VAL A 1 83 ? 10.729 1.828 -20.315 1.00 85.81 83 VAL A C 1
ATOM 669 O O . VAL A 1 83 ? 11.543 2.691 -20.633 1.00 85.81 83 VAL A O 1
ATOM 672 N N . ASN A 1 84 ? 10.891 1.034 -19.264 1.00 86.12 84 ASN A N 1
ATOM 673 C CA . ASN A 1 84 ? 12.083 1.078 -18.436 1.00 86.12 84 ASN A CA 1
ATOM 674 C C . ASN A 1 84 ? 12.582 -0.328 -18.110 1.00 86.12 84 ASN A C 1
ATOM 676 O O . ASN A 1 84 ? 11.813 -1.283 -18.028 1.00 86.12 84 ASN A O 1
ATOM 680 N N . THR A 1 85 ? 13.886 -0.463 -17.902 1.00 81.62 85 THR A N 1
ATOM 681 C CA . THR A 1 85 ? 14.509 -1.711 -17.464 1.00 81.62 85 THR A CA 1
ATOM 682 C C . THR A 1 85 ? 15.329 -1.456 -16.217 1.00 81.62 85 THR A C 1
ATOM 684 O O . THR A 1 85 ? 16.202 -0.594 -16.216 1.00 81.62 85 THR A O 1
ATOM 687 N N . THR A 1 86 ? 15.085 -2.230 -15.168 1.00 78.44 86 THR A N 1
ATOM 688 C CA . THR A 1 86 ? 15.796 -2.118 -13.893 1.00 78.44 86 THR A CA 1
ATOM 689 C C . THR A 1 86 ? 16.414 -3.454 -13.490 1.00 78.44 86 THR A C 1
ATOM 691 O O . THR A 1 86 ? 16.224 -4.481 -14.150 1.00 78.44 86 THR A O 1
ATOM 694 N N . GLY A 1 87 ? 17.201 -3.462 -12.412 1.00 71.44 87 GLY A N 1
ATOM 695 C CA . GLY A 1 87 ? 17.679 -4.709 -11.815 1.00 71.44 87 GLY A CA 1
ATOM 696 C C . GLY A 1 87 ? 16.511 -5.599 -11.374 1.00 71.44 87 GLY A C 1
ATOM 697 O O . GLY A 1 87 ? 15.473 -5.104 -10.933 1.00 71.44 87 GLY A O 1
ATOM 698 N N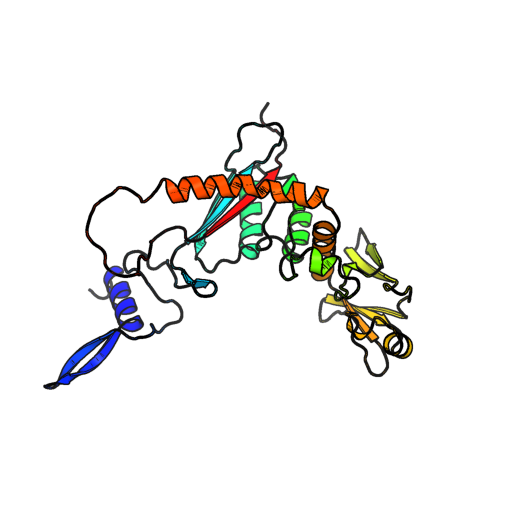 . SER A 1 88 ? 16.675 -6.924 -11.453 1.00 69.56 88 SER A N 1
ATOM 699 C CA . SER A 1 88 ? 15.622 -7.891 -11.078 1.00 69.56 88 SER A CA 1
ATOM 700 C C . SER A 1 88 ? 15.108 -7.752 -9.635 1.00 69.56 88 SER A C 1
ATOM 702 O O . SER A 1 88 ? 14.038 -8.267 -9.312 1.00 69.56 88 SER A O 1
ATOM 704 N N . THR A 1 89 ? 15.849 -7.059 -8.768 1.00 70.75 89 THR A N 1
ATOM 705 C CA . THR A 1 89 ? 15.517 -6.800 -7.361 1.00 70.75 89 THR A CA 1
ATOM 706 C C . THR A 1 89 ? 14.585 -5.598 -7.152 1.00 70.75 89 THR A C 1
ATOM 708 O O . THR A 1 89 ? 14.050 -5.437 -6.051 1.00 70.75 89 THR A O 1
ATOM 711 N N . ARG A 1 90 ? 14.339 -4.755 -8.172 1.00 79.00 90 ARG A N 1
ATOM 712 C CA . ARG A 1 90 ? 13.435 -3.598 -8.046 1.00 79.00 90 ARG A CA 1
ATOM 713 C C . ARG A 1 90 ? 11.989 -4.074 -7.854 1.00 79.00 90 ARG A C 1
ATOM 715 O O . ARG A 1 90 ? 11.395 -4.739 -8.709 1.00 79.00 90 ARG A O 1
ATOM 722 N N . ALA A 1 91 ? 11.415 -3.712 -6.708 1.00 81.25 91 ALA A N 1
ATOM 723 C CA . ALA A 1 91 ? 10.008 -3.953 -6.407 1.00 81.25 91 ALA A CA 1
ATOM 724 C C . ALA A 1 91 ? 9.101 -3.073 -7.281 1.00 81.25 91 ALA A C 1
ATOM 726 O O . ALA A 1 91 ? 9.410 -1.904 -7.504 1.00 81.25 91 ALA A O 1
ATOM 727 N N . ASP A 1 92 ? 7.967 -3.625 -7.717 1.00 84.44 92 ASP A N 1
ATOM 728 C CA . ASP A 1 92 ? 6.998 -2.943 -8.588 1.00 84.44 92 ASP A CA 1
ATOM 729 C C . ASP A 1 92 ? 6.467 -1.651 -7.961 1.00 84.44 92 ASP A C 1
ATOM 731 O O . ASP A 1 92 ? 6.549 -0.580 -8.558 1.00 84.44 92 ASP A O 1
ATOM 735 N N . SER A 1 93 ? 6.051 -1.722 -6.697 1.00 84.69 93 SER A N 1
ATOM 736 C CA . SER A 1 93 ? 5.610 -0.569 -5.909 1.00 84.69 93 SER A CA 1
ATOM 737 C C . SER A 1 93 ? 6.650 0.545 -5.774 1.00 84.69 93 SER A C 1
ATOM 739 O O . SER A 1 93 ? 6.285 1.700 -5.576 1.00 84.69 93 SER A O 1
ATOM 741 N N . LYS A 1 94 ? 7.947 0.223 -5.876 1.00 87.12 94 LYS A N 1
ATOM 742 C CA . LYS A 1 94 ? 9.019 1.225 -5.841 1.00 87.12 94 LYS A CA 1
ATOM 743 C C . LYS A 1 94 ? 9.275 1.856 -7.200 1.00 87.12 94 LYS A C 1
ATOM 745 O O . LYS A 1 94 ? 9.848 2.934 -7.222 1.00 87.12 94 LYS A O 1
ATOM 750 N N . GLU A 1 95 ? 8.958 1.179 -8.297 1.00 88.50 95 GLU A N 1
ATOM 751 C CA . GLU A 1 95 ? 9.157 1.701 -9.655 1.00 88.50 95 GLU A CA 1
ATOM 752 C C . GLU A 1 95 ? 7.978 2.572 -10.107 1.00 88.50 95 GLU A C 1
ATOM 754 O O . GLU A 1 95 ? 8.165 3.480 -10.908 1.00 88.50 95 GLU A O 1
ATOM 759 N N . LEU A 1 96 ? 6.779 2.344 -9.562 1.00 89.31 96 LEU A N 1
ATOM 760 C CA . LEU A 1 96 ? 5.577 3.096 -9.925 1.00 89.31 96 LEU A CA 1
ATOM 761 C C . LEU A 1 96 ? 5.727 4.628 -9.855 1.00 89.31 96 LEU A C 1
ATOM 763 O O . LEU A 1 96 ? 5.354 5.284 -10.829 1.00 89.31 96 LEU A O 1
ATOM 767 N N . PRO A 1 97 ? 6.285 5.227 -8.783 1.00 90.88 97 PRO A N 1
ATOM 768 C CA . PRO A 1 97 ? 6.445 6.677 -8.730 1.00 90.88 97 PRO A CA 1
ATOM 769 C C . PRO A 1 97 ? 7.349 7.212 -9.846 1.00 90.88 97 PRO A C 1
ATOM 771 O O . PRO A 1 97 ? 7.044 8.268 -10.399 1.00 90.88 97 PRO A O 1
ATOM 774 N N . ASP A 1 98 ? 8.400 6.462 -10.200 1.00 91.38 98 ASP A N 1
ATOM 775 C CA . ASP A 1 98 ? 9.341 6.811 -11.268 1.00 91.38 98 ASP A CA 1
ATOM 776 C C . ASP A 1 98 ? 8.661 6.699 -12.643 1.00 91.38 98 ASP A C 1
ATOM 778 O O . ASP A 1 98 ? 8.876 7.548 -13.505 1.00 91.38 98 ASP A O 1
ATOM 782 N N . ILE A 1 99 ? 7.811 5.681 -12.854 1.00 89.25 99 ILE A N 1
ATOM 783 C CA . ILE A 1 99 ? 6.981 5.555 -14.067 1.00 89.25 99 ILE A CA 1
ATOM 784 C C . ILE A 1 99 ? 6.078 6.781 -14.205 1.00 89.25 99 ILE A C 1
ATOM 786 O O . ILE A 1 99 ? 6.058 7.409 -15.260 1.00 89.25 99 ILE A O 1
ATOM 790 N N . GLN A 1 100 ? 5.355 7.134 -13.139 1.00 91.31 100 GLN A N 1
ATOM 791 C CA . GLN A 1 100 ? 4.441 8.279 -13.130 1.00 91.31 100 GLN A CA 1
ATOM 792 C C . GLN A 1 100 ? 5.166 9.596 -13.417 1.00 91.31 100 GLN A C 1
ATOM 794 O O . GLN A 1 100 ? 4.676 10.406 -14.193 1.00 91.31 100 GLN A O 1
ATOM 799 N N . GLU A 1 101 ? 6.357 9.788 -12.848 1.00 91.94 101 GLU A N 1
ATOM 800 C CA . GLU A 1 101 ? 7.172 10.974 -13.115 1.00 91.94 101 GLU A CA 1
ATOM 801 C C . GLU A 1 101 ? 7.628 11.045 -14.582 1.00 91.94 101 GLU A C 1
ATOM 803 O O . GLU A 1 101 ? 7.619 12.119 -15.182 1.00 91.94 101 GLU A O 1
ATOM 808 N N . ARG A 1 102 ? 8.008 9.912 -15.192 1.00 91.69 102 ARG A N 1
ATOM 809 C CA . ARG A 1 102 ? 8.405 9.873 -16.609 1.00 91.69 102 ARG A CA 1
ATOM 810 C C . ARG A 1 102 ? 7.244 10.196 -17.542 1.00 91.69 102 ARG A C 1
ATOM 812 O O . ARG A 1 102 ? 7.432 10.988 -18.462 1.00 91.69 102 ARG A O 1
ATOM 819 N N . VAL A 1 103 ? 6.060 9.628 -17.304 1.00 87.88 103 VAL A N 1
ATOM 820 C CA . VAL A 1 103 ? 4.887 9.916 -18.148 1.00 87.88 103 VAL A CA 1
ATOM 821 C C . VAL A 1 103 ? 4.373 11.339 -17.951 1.00 87.88 103 VAL A C 1
ATOM 823 O O . VAL A 1 103 ? 3.954 11.965 -18.917 1.00 87.88 103 VAL A O 1
ATOM 826 N N . GLU A 1 104 ? 4.475 11.892 -16.742 1.00 89.81 104 GLU A N 1
ATOM 827 C CA . GLU A 1 104 ? 4.144 13.293 -16.480 1.00 89.81 104 GLU A CA 1
ATOM 828 C C . GLU A 1 104 ? 5.112 14.242 -17.200 1.00 89.81 104 GLU A C 1
ATOM 830 O O . GLU A 1 104 ? 4.674 15.160 -17.889 1.00 89.81 104 GLU A O 1
ATOM 835 N N . LYS A 1 105 ? 6.424 13.968 -17.145 1.00 90.19 105 LYS A N 1
ATOM 836 C CA . LYS A 1 105 ? 7.447 14.709 -17.910 1.00 90.19 105 LYS A CA 1
ATOM 837 C C . LYS A 1 105 ? 7.264 14.615 -19.423 1.00 90.19 105 LYS A C 1
ATOM 839 O O . LYS A 1 105 ? 7.678 15.522 -20.136 1.00 90.19 105 LYS A O 1
ATOM 844 N N . ALA A 1 106 ? 6.690 13.516 -19.903 1.00 87.12 106 ALA A N 1
ATOM 845 C CA . ALA A 1 106 ? 6.376 13.311 -21.311 1.00 87.12 106 ALA A CA 1
ATOM 846 C C . ALA A 1 106 ? 5.039 13.946 -21.734 1.00 87.12 106 ALA A C 1
ATOM 848 O O . ALA A 1 106 ? 4.627 13.738 -22.870 1.00 87.12 106 ALA A O 1
ATOM 849 N N . GLU A 1 107 ? 4.359 14.683 -20.844 1.00 89.25 107 GLU A N 1
ATOM 850 C CA . GLU A 1 107 ? 3.028 15.269 -21.079 1.00 89.25 107 GLU A CA 1
ATOM 851 C C . GLU A 1 107 ? 1.947 14.211 -21.394 1.00 89.25 107 GLU A C 1
ATOM 853 O O . GLU A 1 107 ? 0.948 14.475 -22.057 1.00 89.25 107 GLU A O 1
ATOM 858 N N . LEU A 1 108 ? 2.139 12.991 -20.881 1.00 87.12 108 LEU A N 1
ATOM 859 C CA . LEU A 1 108 ? 1.272 11.820 -21.058 1.00 87.12 108 LEU A CA 1
ATOM 860 C C . LEU A 1 108 ? 0.688 11.349 -19.719 1.00 87.12 108 LEU A C 1
ATOM 862 O O . LEU A 1 108 ? 0.517 10.152 -19.481 1.00 87.12 108 LEU A O 1
ATOM 866 N N . LYS A 1 109 ? 0.416 12.290 -18.811 1.00 88.62 109 LYS A N 1
ATOM 867 C CA . LYS A 1 109 ? -0.143 11.988 -17.494 1.00 88.62 109 LYS A CA 1
ATOM 868 C C . LYS A 1 109 ? -1.514 11.298 -17.638 1.00 88.62 109 LYS A C 1
ATOM 870 O O . LYS A 1 109 ? -2.409 11.877 -18.256 1.00 88.62 109 LYS A O 1
ATOM 875 N N . PRO A 1 110 ? -1.697 10.086 -17.083 1.00 86.00 110 PRO A N 1
ATOM 876 C CA . PRO A 1 110 ? -2.986 9.408 -17.111 1.00 86.00 110 PRO A CA 1
ATOM 877 C C . PRO A 1 110 ? -3.968 9.998 -16.099 1.00 86.00 110 PRO A C 1
ATOM 879 O O . PRO A 1 110 ? -3.561 10.424 -15.022 1.00 86.00 110 PRO A O 1
ATOM 882 N N . GLU A 1 111 ? -5.259 9.930 -16.417 1.00 87.25 111 GLU A N 1
ATOM 883 C CA . GLU A 1 111 ? -6.337 10.121 -15.436 1.00 87.25 111 GLU A CA 1
ATOM 884 C C . GLU A 1 111 ? -6.415 8.899 -14.518 1.00 87.25 111 GLU A C 1
ATOM 886 O O . GLU A 1 111 ? -6.357 9.024 -13.303 1.00 87.25 111 GLU A O 1
ATOM 891 N N . ALA A 1 112 ? -6.444 7.703 -15.118 1.00 88.00 112 ALA A N 1
ATOM 892 C CA . ALA A 1 112 ? -6.471 6.433 -14.405 1.00 88.00 112 ALA A CA 1
ATOM 893 C C . ALA A 1 112 ? -5.340 5.512 -14.867 1.00 88.00 112 ALA A C 1
ATOM 895 O O . ALA A 1 112 ? -5.071 5.366 -16.067 1.00 88.00 112 ALA A O 1
ATOM 896 N N . GLN A 1 113 ? -4.691 4.855 -13.910 1.00 89.31 113 GLN A N 1
ATOM 897 C CA . GLN A 1 113 ? -3.606 3.912 -14.131 1.00 89.31 113 GLN A CA 1
ATOM 898 C C . GLN A 1 113 ? -3.951 2.552 -13.523 1.00 89.31 113 GLN A C 1
ATOM 900 O O . GLN A 1 113 ? -3.987 2.388 -12.311 1.00 89.31 113 GLN A O 1
ATOM 905 N N . TYR A 1 114 ? -4.132 1.542 -14.369 1.00 87.56 114 TYR A N 1
ATOM 906 C CA . TYR A 1 114 ? -4.438 0.175 -13.960 1.00 87.56 114 TYR A CA 1
ATOM 907 C C . TYR A 1 114 ? -3.150 -0.624 -13.745 1.00 87.56 114 TYR A C 1
ATOM 909 O O . TYR A 1 114 ? -2.388 -0.861 -14.690 1.00 87.56 114 TYR A O 1
ATOM 917 N N . GLY A 1 115 ? -2.910 -1.051 -12.506 1.00 84.94 115 GLY A N 1
ATOM 918 C CA . GLY A 1 115 ? -1.732 -1.796 -12.071 1.00 84.94 115 GLY A CA 1
ATOM 919 C C . GLY A 1 115 ? -2.021 -3.217 -11.578 1.00 84.94 115 GLY A C 1
ATOM 920 O O . GLY A 1 115 ? -3.159 -3.623 -11.337 1.00 84.94 115 GLY A O 1
ATOM 921 N N . ASP A 1 116 ? -0.947 -3.995 -11.432 1.00 82.94 116 ASP A N 1
ATOM 922 C CA . ASP A 1 116 ? -0.967 -5.279 -10.722 1.00 82.94 116 ASP A CA 1
ATOM 923 C C . ASP A 1 116 ? -0.878 -5.154 -9.211 1.00 82.94 116 ASP A C 1
ATOM 925 O O . ASP A 1 116 ? -0.477 -4.113 -8.703 1.00 82.94 116 ASP A O 1
ATOM 929 N N . ALA A 1 117 ? -1.191 -6.235 -8.493 1.00 81.00 117 ALA A N 1
ATOM 930 C CA . ALA A 1 117 ? -1.051 -6.300 -7.046 1.00 81.00 117 ALA A CA 1
ATOM 931 C C . ALA A 1 117 ? 0.363 -5.911 -6.602 1.00 81.00 117 ALA A C 1
ATOM 933 O O . ALA A 1 117 ? 0.526 -5.252 -5.583 1.00 81.00 117 ALA A O 1
ATOM 934 N N . GLY A 1 118 ? 1.393 -6.214 -7.400 1.00 82.19 118 GLY A N 1
ATOM 935 C CA . GLY A 1 118 ? 2.753 -5.735 -7.136 1.00 82.19 118 GLY A CA 1
ATOM 936 C C . GLY A 1 118 ? 2.898 -4.203 -7.117 1.00 82.19 118 GLY A C 1
ATOM 937 O O . GLY A 1 118 ? 3.744 -3.683 -6.387 1.00 82.19 118 GLY A O 1
ATOM 938 N N . PHE A 1 119 ? 2.083 -3.484 -7.889 1.00 83.94 119 PHE A N 1
ATOM 939 C CA . PHE A 1 119 ? 2.089 -2.024 -7.990 1.00 83.94 119 PHE A CA 1
ATOM 940 C C . PHE A 1 119 ? 1.116 -1.353 -7.029 1.00 83.94 119 PHE A C 1
ATOM 942 O O . PHE A 1 119 ? 1.440 -0.287 -6.522 1.00 83.94 119 PHE A O 1
ATOM 949 N N . VAL A 1 120 ? -0.047 -1.958 -6.782 1.00 88.50 120 VAL A N 1
ATOM 950 C CA . VAL A 1 120 ? -1.135 -1.342 -6.019 1.00 88.50 120 VAL A CA 1
ATOM 951 C C . VAL A 1 120 ? -1.051 -1.751 -4.547 1.00 88.50 120 VAL A C 1
ATOM 953 O O . VAL A 1 120 ? -1.158 -2.920 -4.177 1.00 88.50 120 VAL A O 1
ATOM 956 N N . ASN A 1 121 ? -0.819 -0.764 -3.689 1.00 90.75 121 ASN A N 1
ATOM 957 C CA . ASN A 1 121 ? -0.879 -0.831 -2.231 1.00 90.75 121 ASN A CA 1
ATOM 958 C C . ASN A 1 121 ? -1.286 0.543 -1.677 1.00 90.75 121 ASN A C 1
ATOM 960 O O . ASN A 1 121 ? -1.259 1.538 -2.397 1.00 90.75 121 ASN A O 1
ATOM 964 N N . GLY A 1 122 ? -1.593 0.615 -0.383 1.00 89.12 122 GLY A N 1
ATOM 965 C CA . GLY A 1 122 ? -2.014 1.861 0.261 1.00 89.12 122 GLY A CA 1
ATOM 966 C C . GLY A 1 122 ? -1.080 3.051 0.046 1.00 89.12 122 GLY A C 1
ATOM 967 O O . GLY A 1 122 ? -1.539 4.146 -0.258 1.00 89.12 122 GLY A O 1
ATOM 968 N N . LYS A 1 123 ? 0.240 2.830 0.115 1.00 91.56 123 LYS A N 1
ATOM 969 C CA . LYS A 1 123 ? 1.226 3.895 -0.106 1.00 91.56 123 LYS A CA 1
ATOM 970 C C . LYS A 1 123 ? 1.186 4.419 -1.533 1.00 91.56 123 LYS A C 1
ATOM 972 O O . LYS A 1 123 ? 1.200 5.626 -1.737 1.00 91.56 123 LYS A O 1
ATOM 977 N N . THR A 1 124 ? 1.163 3.518 -2.509 1.00 91.56 124 THR A N 1
ATOM 978 C CA . THR A 1 124 ? 1.144 3.907 -3.919 1.00 91.56 124 THR A CA 1
ATOM 979 C C . THR A 1 124 ? -0.186 4.517 -4.334 1.00 91.56 124 THR A C 1
ATOM 981 O O . THR A 1 124 ? -0.179 5.372 -5.208 1.00 91.56 124 THR A O 1
ATOM 984 N N . ILE A 1 125 ? -1.304 4.099 -3.727 1.00 92.50 125 ILE A N 1
ATOM 985 C CA . ILE A 1 125 ? -2.627 4.692 -3.969 1.00 92.50 125 ILE A CA 1
ATOM 986 C C . ILE A 1 125 ? -2.598 6.163 -3.551 1.00 92.50 125 ILE A C 1
ATOM 988 O O . ILE A 1 125 ? -2.783 7.025 -4.403 1.00 92.50 125 ILE A O 1
ATOM 992 N N . ILE A 1 126 ? -2.233 6.445 -2.296 1.00 91.44 126 ILE A N 1
ATOM 993 C CA . ILE A 1 126 ? -2.192 7.819 -1.774 1.00 91.44 126 ILE A CA 1
ATOM 994 C C . ILE A 1 126 ? -1.194 8.680 -2.558 1.00 91.44 126 ILE A C 1
ATOM 996 O O . ILE A 1 126 ? -1.528 9.776 -2.992 1.00 91.44 126 ILE A O 1
ATOM 1000 N N . SER A 1 127 ? 0.013 8.173 -2.837 1.00 92.50 127 SER A N 1
ATOM 1001 C CA . SER A 1 127 ? 0.996 8.951 -3.606 1.00 92.50 127 SER A CA 1
ATOM 1002 C C . SER A 1 127 ? 0.591 9.197 -5.066 1.00 92.50 127 SER A C 1
ATOM 1004 O O . SER A 1 127 ? 1.125 10.103 -5.699 1.00 92.50 127 SER A O 1
ATOM 1006 N N . SER A 1 128 ? -0.284 8.359 -5.636 1.00 92.50 128 SER A N 1
ATOM 1007 C CA . SER A 1 128 ? -0.816 8.571 -6.992 1.00 92.50 128 SER A CA 1
ATOM 1008 C C . SER A 1 128 ? -1.933 9.608 -6.974 1.00 92.50 128 SER A C 1
ATOM 1010 O O . SER A 1 128 ? -1.955 10.487 -7.830 1.00 92.50 128 SER A O 1
ATOM 1012 N N . GLU A 1 129 ? -2.792 9.567 -5.956 1.00 91.38 129 GLU A N 1
ATOM 1013 C CA . GLU A 1 129 ? -3.847 10.556 -5.727 1.00 91.38 129 GLU A CA 1
ATOM 1014 C C . GLU A 1 129 ? -3.275 11.962 -5.492 1.00 91.38 129 GLU A C 1
ATOM 1016 O O . GLU A 1 129 ? -3.776 12.934 -6.046 1.00 91.38 129 GLU A O 1
ATOM 1021 N N . GLU A 1 130 ? -2.157 12.089 -4.767 1.00 90.81 130 GLU A N 1
ATOM 1022 C CA . GLU A 1 130 ? -1.422 13.360 -4.630 1.00 90.81 130 GLU A CA 1
ATOM 1023 C C . GLU A 1 130 ? -0.953 13.924 -5.977 1.00 90.81 130 GLU A C 1
ATOM 1025 O O . GLU A 1 130 ? -0.846 15.138 -6.155 1.00 90.81 130 GLU A O 1
ATOM 1030 N N . LYS A 1 131 ? -0.695 13.041 -6.944 1.00 88.38 131 LYS A N 1
ATOM 1031 C CA . LYS A 1 131 ? -0.392 13.411 -8.324 1.00 88.38 131 LYS A CA 1
ATOM 1032 C C . LYS A 1 131 ? -1.651 13.550 -9.172 1.00 88.38 131 LYS A C 1
ATOM 1034 O O . LYS A 1 131 ? -1.514 13.837 -10.351 1.00 88.38 131 LYS A O 1
ATOM 1039 N N . GLY A 1 132 ? -2.859 13.371 -8.644 1.00 90.56 132 GLY A N 1
ATOM 1040 C CA . GLY A 1 132 ? -4.108 13.377 -9.411 1.00 90.56 132 GLY A CA 1
ATOM 1041 C C . GLY A 1 132 ? -4.189 12.243 -10.435 1.00 90.56 132 GLY A C 1
ATOM 1042 O O . GLY A 1 132 ? -4.615 12.481 -11.562 1.00 90.56 132 GLY A O 1
ATOM 1043 N N . ILE A 1 133 ? -3.679 11.061 -10.078 1.00 90.75 133 ILE A N 1
ATOM 1044 C CA . ILE A 1 133 ? -3.758 9.830 -10.871 1.00 90.75 133 ILE A CA 1
ATOM 1045 C C . ILE A 1 133 ? -4.553 8.796 -10.072 1.00 90.75 133 ILE A C 1
ATOM 1047 O O . ILE A 1 133 ? -4.126 8.388 -8.987 1.00 90.75 133 ILE A O 1
ATOM 1051 N N . ASP A 1 134 ? -5.640 8.295 -10.652 1.00 91.00 134 ASP A N 1
ATOM 1052 C CA . ASP A 1 134 ? -6.443 7.224 -10.068 1.00 91.00 134 ASP A CA 1
ATOM 1053 C C . ASP A 1 134 ? -5.725 5.885 -10.261 1.00 91.00 134 ASP A C 1
ATOM 1055 O O . ASP A 1 134 ? -5.694 5.312 -11.355 1.00 91.00 134 ASP A O 1
ATOM 1059 N N . LEU A 1 135 ? -5.070 5.393 -9.206 1.00 91.31 135 LEU A N 1
ATOM 1060 C CA . LEU A 1 135 ? -4.380 4.106 -9.244 1.00 91.31 135 LEU A CA 1
ATOM 1061 C C . LEU A 1 135 ? -5.359 2.962 -8.971 1.00 91.31 135 LEU A C 1
ATOM 1063 O O . LEU A 1 135 ? -5.779 2.724 -7.838 1.00 91.31 135 LEU A O 1
ATOM 1067 N N . GLU A 1 136 ? -5.626 2.198 -10.021 1.00 89.69 136 GLU A N 1
ATOM 1068 C CA . GLU A 1 136 ? -6.642 1.160 -10.074 1.00 89.69 136 GLU A CA 1
ATOM 1069 C C . GLU A 1 136 ? -6.026 -0.243 -10.089 1.00 89.69 136 GLU A C 1
ATOM 1071 O O . GLU A 1 136 ? -4.996 -0.484 -10.725 1.00 89.69 136 GLU A O 1
ATOM 1076 N N . GLY A 1 137 ? -6.652 -1.204 -9.405 1.00 87.00 137 GLY A N 1
ATOM 1077 C CA . GLY A 1 137 ? -6.205 -2.598 -9.404 1.00 87.00 137 GLY A CA 1
ATOM 1078 C C . GLY A 1 137 ? -6.311 -3.311 -8.054 1.00 87.00 137 GLY A C 1
ATOM 1079 O O . GLY A 1 137 ? -6.678 -2.714 -7.040 1.00 87.00 137 GLY A O 1
ATOM 1080 N N . PRO A 1 138 ? -5.974 -4.612 -8.019 1.00 87.56 138 PRO A N 1
ATOM 1081 C CA . PRO A 1 138 ? -6.018 -5.398 -6.790 1.00 87.56 138 PRO A CA 1
ATOM 1082 C C . PRO A 1 138 ? -4.950 -4.921 -5.801 1.00 87.56 138 PRO A C 1
ATOM 1084 O O . PRO A 1 138 ? -3.784 -4.826 -6.164 1.00 87.56 138 PRO A O 1
ATOM 1087 N N . SER A 1 139 ? -5.305 -4.679 -4.536 1.00 88.38 139 SER A N 1
ATOM 1088 C CA . SER A 1 139 ? -4.311 -4.329 -3.507 1.00 88.38 139 SER A CA 1
ATOM 1089 C C . SER A 1 139 ? -3.460 -5.540 -3.098 1.00 88.38 139 SER A C 1
ATOM 1091 O O . SER A 1 139 ? -3.988 -6.618 -2.816 1.00 88.38 139 SER A O 1
ATOM 1093 N N . SER A 1 140 ? -2.140 -5.358 -2.992 1.00 83.38 140 SER A N 1
ATOM 1094 C CA . SER A 1 140 ? -1.209 -6.370 -2.461 1.00 83.38 140 SER A CA 1
ATOM 1095 C C . SER A 1 140 ? -1.395 -6.665 -0.971 1.00 83.38 140 SER A C 1
ATOM 1097 O O . SER A 1 140 ? -2.019 -5.912 -0.224 1.00 83.38 140 SER A O 1
ATOM 1099 N N . GLY A 1 141 ? -0.795 -7.782 -0.536 1.00 74.19 141 GLY A N 1
ATOM 1100 C CA . GLY A 1 141 ? -0.686 -8.166 0.875 1.00 74.19 141 GLY A CA 1
ATOM 1101 C C . GLY A 1 141 ? -1.933 -8.836 1.450 1.00 74.19 141 GLY A C 1
ATOM 1102 O O . GLY A 1 141 ? -1.955 -9.144 2.636 1.00 74.19 141 GLY A O 1
ATOM 1103 N N . ARG A 1 142 ? -2.956 -9.069 0.620 1.00 78.31 142 ARG A N 1
ATOM 1104 C CA . ARG A 1 142 ? -4.255 -9.630 1.007 1.00 78.31 142 ARG A CA 1
ATOM 1105 C C . ARG A 1 142 ? -4.641 -10.773 0.068 1.00 78.31 142 ARG A C 1
ATOM 1107 O O . ARG A 1 142 ? -4.265 -10.756 -1.109 1.00 78.31 142 ARG A O 1
ATOM 1114 N N . SER A 1 143 ? -5.350 -11.774 0.593 1.00 78.00 143 SER A N 1
ATOM 1115 C CA . SER A 1 143 ? -5.794 -12.940 -0.184 1.00 78.00 143 SER A CA 1
ATOM 1116 C C . SER A 1 143 ? -6.695 -12.499 -1.328 1.00 78.00 143 SER A C 1
ATOM 1118 O O . SER A 1 143 ? -7.658 -11.789 -1.089 1.00 78.00 143 SER A O 1
ATOM 1120 N N . GLN A 1 144 ? -6.407 -12.930 -2.557 1.00 76.94 144 GLN A N 1
ATOM 1121 C CA . GLN A 1 144 ? -7.234 -12.590 -3.720 1.00 76.94 144 GLN A CA 1
ATOM 1122 C C . GLN A 1 144 ? -8.322 -13.636 -4.033 1.00 76.94 144 GLN A C 1
ATOM 1124 O O . GLN A 1 144 ? -8.850 -13.657 -5.141 1.00 76.94 144 GLN A O 1
ATOM 1129 N N . SER A 1 145 ? -8.619 -14.540 -3.091 1.00 82.31 145 SER A N 1
ATOM 1130 C CA . SER A 1 145 ? -9.701 -15.521 -3.248 1.00 82.31 145 SER A CA 1
ATOM 1131 C C . SER A 1 145 ? -11.041 -14.868 -2.935 1.00 82.31 145 SER A C 1
ATOM 1133 O O . SER A 1 145 ? -11.253 -14.391 -1.821 1.00 82.31 145 SER A O 1
ATOM 1135 N N . ILE A 1 146 ? -11.938 -14.889 -3.922 1.00 80.19 146 ILE A N 1
ATOM 1136 C CA . ILE A 1 146 ? -13.309 -14.385 -3.792 1.00 80.19 146 ILE A CA 1
ATOM 1137 C C . ILE A 1 146 ? -14.080 -15.262 -2.804 1.00 80.19 146 ILE A C 1
ATOM 1139 O O . ILE A 1 146 ? -14.729 -14.735 -1.910 1.00 80.19 146 ILE A O 1
ATOM 1143 N N . GLU A 1 147 ? -13.919 -16.589 -2.878 1.00 79.25 147 GLU A N 1
ATOM 1144 C CA . GLU A 1 147 ? -14.580 -17.515 -1.950 1.00 79.25 147 GLU A CA 1
ATOM 1145 C C . GLU A 1 147 ? -14.139 -17.281 -0.500 1.00 79.25 147 GLU A C 1
ATOM 1147 O O . GLU A 1 147 ? -14.913 -17.479 0.431 1.00 79.25 147 GLU A O 1
ATOM 1152 N N . GLY A 1 148 ? -12.882 -16.873 -0.297 1.00 78.31 148 GLY A N 1
ATOM 1153 C CA . GLY A 1 148 ? -12.356 -16.485 1.011 1.00 78.31 148 GLY A CA 1
ATOM 1154 C C . GLY A 1 148 ? -12.875 -15.138 1.510 1.00 78.31 148 GLY A C 1
ATOM 1155 O O . GLY A 1 148 ? -12.932 -14.929 2.716 1.00 78.31 148 GLY A O 1
ATOM 1156 N N . PHE A 1 149 ? -13.243 -14.227 0.608 1.00 80.56 149 PHE A N 1
ATOM 1157 C CA . PHE A 1 149 ? -13.790 -12.921 0.971 1.00 80.56 149 PHE A CA 1
ATOM 1158 C C . PHE A 1 1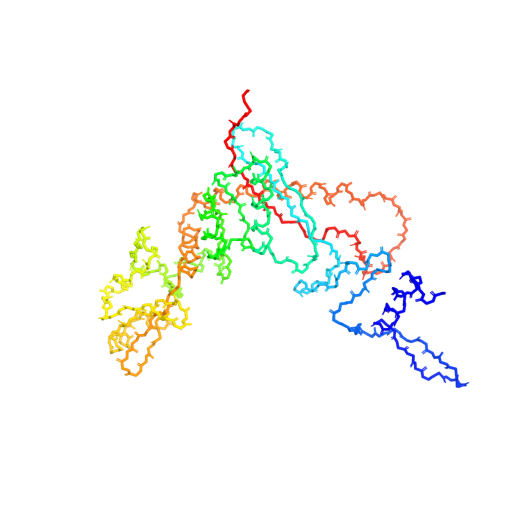49 ? -15.298 -12.975 1.261 1.00 80.56 149 PHE A C 1
ATOM 1160 O O . PHE A 1 149 ? -15.777 -12.274 2.145 1.00 80.56 149 PHE A O 1
ATOM 1167 N N . GLU A 1 150 ? -16.039 -13.821 0.543 1.00 81.00 150 GLU A N 1
ATOM 1168 C CA . GLU A 1 150 ? -17.485 -14.020 0.736 1.00 81.00 150 GLU A CA 1
ATOM 1169 C C . GLU A 1 150 ? -17.821 -14.889 1.960 1.00 81.00 150 GLU A C 1
ATOM 1171 O O . GLU A 1 150 ? -18.975 -14.962 2.377 1.00 81.00 150 GLU A O 1
ATOM 1176 N N . GLN A 1 151 ? -16.822 -15.548 2.549 1.00 83.00 151 GLN A N 1
ATOM 1177 C CA . GLN A 1 151 ? -16.977 -16.289 3.796 1.00 83.00 151 GLN A CA 1
ATOM 1178 C C . GLN A 1 151 ? -17.358 -15.348 4.948 1.00 83.00 151 GLN A C 1
ATOM 1180 O O . GLN A 1 151 ? -16.607 -14.434 5.288 1.00 83.00 151 GLN A O 1
ATOM 1185 N N . GLU A 1 152 ? -18.497 -15.617 5.598 1.00 76.06 152 GLU A N 1
ATOM 1186 C CA . GLU A 1 152 ? -18.968 -14.874 6.783 1.00 76.06 152 GLU A CA 1
ATOM 1187 C C . GLU A 1 152 ? -17.975 -14.930 7.958 1.00 76.06 152 GLU A C 1
ATOM 1189 O O . GLU A 1 152 ? -18.068 -14.154 8.912 1.00 76.06 152 GLU A O 1
ATOM 1194 N N . ASP A 1 153 ? -17.021 -15.862 7.916 1.00 81.50 153 ASP A N 1
ATOM 1195 C CA . ASP A 1 153 ? -15.972 -16.041 8.906 1.00 81.50 153 ASP A CA 1
ATOM 1196 C C . ASP A 1 153 ? -14.589 -15.548 8.524 1.00 81.50 153 ASP A C 1
ATOM 1198 O O . ASP A 1 153 ? -13.623 -15.811 9.250 1.00 81.50 153 ASP A O 1
ATOM 1202 N N . ARG A 1 154 ? -14.498 -14.723 7.481 1.00 85.62 154 ARG A N 1
ATOM 1203 C CA . ARG A 1 154 ? -13.248 -14.043 7.174 1.00 85.62 154 ARG A CA 1
ATOM 1204 C C . ARG A 1 154 ? -12.783 -13.130 8.324 1.00 85.62 154 ARG A C 1
ATOM 1206 O O . ARG A 1 154 ? -13.602 -12.561 9.052 1.00 85.62 154 ARG A O 1
ATOM 1213 N N . PRO A 1 155 ? -11.461 -12.938 8.477 1.00 86.50 155 PRO A N 1
ATOM 1214 C CA . PRO A 1 155 ? -10.923 -11.884 9.325 1.00 86.50 155 PRO A CA 1
ATOM 1215 C C . PRO A 1 155 ? -11.441 -10.508 8.896 1.00 86.50 155 PRO A C 1
ATOM 1217 O O . PRO A 1 155 ? -11.522 -10.210 7.698 1.00 86.50 155 PRO A O 1
ATOM 1220 N N . LEU A 1 156 ? -11.757 -9.677 9.884 1.00 87.94 156 LEU A N 1
ATOM 1221 C CA . LEU A 1 156 ? -12.134 -8.287 9.679 1.00 87.94 156 LEU A CA 1
ATOM 1222 C C . LEU A 1 156 ? -10.877 -7.430 9.516 1.00 87.94 156 LEU A C 1
ATOM 1224 O O . LEU A 1 156 ? -9.812 -7.724 10.069 1.00 87.94 156 LEU A O 1
ATOM 1228 N N . ASP A 1 157 ? -11.001 -6.345 8.771 1.00 88.94 157 ASP A N 1
ATOM 1229 C CA . ASP A 1 157 ? -9.943 -5.370 8.567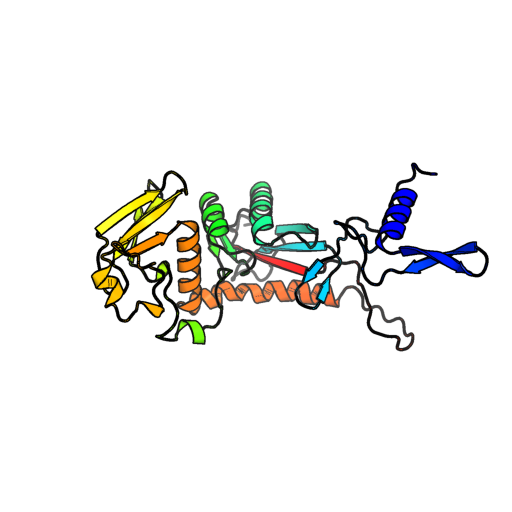 1.00 88.94 157 ASP A CA 1
ATOM 1230 C C . ASP A 1 157 ? -10.459 -3.935 8.723 1.00 88.94 157 ASP A C 1
ATOM 1232 O O . ASP A 1 157 ? -11.607 -3.709 9.082 1.00 88.94 157 ASP A O 1
ATOM 1236 N N . ALA A 1 158 ? -9.588 -2.948 8.501 1.00 87.75 158 ALA A N 1
ATOM 1237 C CA . ALA A 1 158 ? -9.929 -1.542 8.690 1.00 87.75 158 ALA A CA 1
ATOM 1238 C C . ALA A 1 158 ? -11.086 -1.044 7.802 1.00 87.75 158 ALA A C 1
ATOM 1240 O O . ALA A 1 158 ? -11.716 -0.072 8.182 1.00 87.75 158 ALA A O 1
ATOM 1241 N N . ALA A 1 159 ? -11.365 -1.668 6.652 1.00 89.06 159 ALA A N 1
ATOM 1242 C CA . ALA A 1 159 ? -12.464 -1.263 5.773 1.00 89.06 159 ALA A CA 1
ATOM 1243 C C . ALA A 1 159 ? -13.823 -1.858 6.179 1.00 89.06 159 ALA A C 1
ATOM 1245 O O . ALA A 1 159 ? -14.834 -1.476 5.606 1.00 89.06 159 ALA A O 1
ATOM 1246 N N . ASP A 1 160 ? -13.860 -2.759 7.168 1.00 90.31 160 ASP A N 1
ATOM 1247 C CA . ASP A 1 160 ? -15.114 -3.222 7.777 1.00 90.31 160 ASP A CA 1
ATOM 1248 C C . ASP A 1 160 ? -15.683 -2.229 8.809 1.00 90.31 160 ASP A C 1
ATOM 1250 O O . ASP A 1 160 ? -16.820 -2.382 9.243 1.00 90.31 160 ASP A O 1
ATOM 1254 N N . PHE A 1 161 ? -14.889 -1.245 9.242 1.00 90.88 161 PHE A N 1
ATOM 1255 C CA . PHE A 1 161 ? -15.292 -0.228 10.215 1.00 90.88 161 PHE A CA 1
ATOM 1256 C C . PHE A 1 161 ? -15.870 0.987 9.490 1.00 90.88 161 PHE A C 1
ATOM 1258 O O . PHE A 1 161 ? -15.371 1.361 8.427 1.00 90.88 161 PHE A O 1
ATOM 1265 N N . GLU A 1 162 ? -16.870 1.630 10.093 1.00 89.81 162 GLU A N 1
ATOM 1266 C CA . GLU A 1 162 ? -17.423 2.877 9.566 1.00 89.81 162 GLU A CA 1
ATOM 1267 C C . GLU A 1 162 ? -16.480 4.031 9.925 1.00 89.81 162 GLU A C 1
ATOM 1269 O O . GLU A 1 162 ? -16.110 4.226 11.091 1.00 89.81 162 GLU A O 1
ATOM 1274 N N . LEU A 1 163 ? -16.037 4.758 8.901 1.00 90.38 163 LEU A N 1
ATOM 1275 C CA . LEU A 1 163 ? -14.926 5.700 8.982 1.00 90.38 163 LEU A CA 1
ATOM 1276 C C . LEU A 1 163 ? -15.256 6.982 8.224 1.00 90.38 163 LEU A C 1
ATOM 1278 O O . LEU A 1 163 ? -15.618 6.939 7.049 1.00 90.38 163 LEU A O 1
ATOM 1282 N N . THR A 1 164 ? -14.996 8.121 8.856 1.00 88.56 164 THR A N 1
ATOM 1283 C CA . THR A 1 164 ? -15.039 9.437 8.215 1.00 88.56 164 THR A CA 1
ATOM 1284 C C . THR A 1 164 ? -13.616 9.913 7.936 1.00 88.56 164 THR A C 1
ATOM 1286 O O . THR A 1 164 ? -12.737 9.805 8.795 1.00 88.56 164 THR A O 1
ATOM 1289 N N . ILE A 1 165 ? -13.377 10.456 6.740 1.00 86.12 165 ILE A N 1
ATOM 1290 C CA . ILE A 1 165 ? -12.123 11.139 6.396 1.00 86.12 165 ILE A CA 1
ATOM 1291 C C . ILE A 1 165 ? -12.408 12.630 6.284 1.00 86.12 165 ILE A C 1
ATOM 1293 O O . ILE A 1 165 ? -13.274 13.036 5.512 1.00 86.12 165 ILE A O 1
ATOM 1297 N N . ASP A 1 166 ? -11.668 13.436 7.037 1.00 85.62 166 ASP A N 1
ATOM 1298 C CA . ASP A 1 166 ? -11.700 14.889 6.890 1.00 85.62 166 ASP A CA 1
ATOM 1299 C C . ASP A 1 166 ? -10.989 15.299 5.586 1.00 85.62 166 ASP A C 1
ATOM 1301 O O . ASP A 1 166 ? -9.837 14.932 5.358 1.00 85.62 166 ASP A O 1
ATOM 1305 N N . GLU A 1 167 ? -11.665 16.040 4.705 1.00 75.50 167 GLU A N 1
ATOM 1306 C CA . GLU A 1 167 ? -11.111 16.425 3.398 1.00 75.50 167 GLU A CA 1
ATOM 1307 C C . GLU A 1 167 ? -9.946 17.428 3.498 1.00 75.50 167 GLU A C 1
ATOM 1309 O O . GLU A 1 167 ? -9.075 17.447 2.624 1.00 75.50 167 GLU A O 1
ATOM 1314 N N . GLU A 1 168 ? -9.898 18.252 4.550 1.00 75.12 168 GLU A N 1
ATOM 1315 C CA . GLU A 1 168 ? -8.862 19.272 4.736 1.00 75.12 168 GLU A CA 1
ATOM 1316 C C . GLU A 1 168 ? -7.622 18.696 5.423 1.00 75.12 168 GLU A C 1
ATOM 1318 O O . GLU A 1 168 ? -6.492 18.950 4.993 1.00 75.12 168 GLU A O 1
ATOM 1323 N N . THR A 1 169 ? -7.814 17.915 6.489 1.00 74.88 169 THR A N 1
ATOM 1324 C CA . THR A 1 169 ? -6.705 17.361 7.282 1.00 74.88 169 THR A CA 1
ATOM 1325 C C . THR A 1 169 ? -6.281 15.965 6.828 1.00 74.88 169 THR A C 1
ATOM 1327 O O . THR A 1 169 ? -5.190 15.515 7.190 1.00 74.88 169 THR A O 1
ATOM 1330 N N . LYS A 1 170 ? -7.104 15.292 6.008 1.00 73.94 170 LYS A N 1
ATOM 1331 C CA . LYS A 1 170 ? -6.969 13.878 5.615 1.00 73.94 170 LYS A CA 1
ATOM 1332 C C . LYS A 1 170 ? -6.932 12.917 6.806 1.00 73.94 170 LYS A C 1
ATOM 1334 O O . LYS A 1 170 ? -6.427 11.801 6.687 1.00 73.94 170 LYS A O 1
ATOM 1339 N N . GLU A 1 171 ? -7.441 13.340 7.960 1.00 80.31 171 GLU A N 1
ATOM 1340 C CA . GLU A 1 171 ? -7.449 12.518 9.164 1.00 80.31 171 GLU A CA 1
ATOM 1341 C C . GLU A 1 171 ? -8.614 11.529 9.152 1.00 80.31 171 GLU A C 1
ATOM 1343 O O . GLU A 1 171 ? -9.745 11.872 8.811 1.00 80.31 171 GLU A O 1
ATOM 1348 N N . ILE A 1 172 ? -8.319 10.287 9.544 1.00 86.81 172 ILE A N 1
ATOM 1349 C CA . ILE A 1 172 ? -9.312 9.220 9.681 1.00 86.81 172 ILE A CA 1
ATOM 1350 C C . ILE A 1 172 ? -9.898 9.255 11.088 1.00 86.81 172 ILE A C 1
ATOM 1352 O O . ILE A 1 172 ? -9.164 9.172 12.076 1.00 86.81 172 ILE A O 1
ATOM 1356 N N . THR A 1 173 ? -11.223 9.281 11.155 1.00 88.88 173 THR A N 1
ATOM 1357 C CA . THR A 1 173 ? -12.020 9.104 12.367 1.00 88.88 173 THR A CA 1
ATOM 1358 C C . THR A 1 173 ? -12.842 7.830 12.246 1.00 88.88 173 THR A C 1
ATOM 1360 O O . THR A 1 173 ? -13.490 7.619 11.226 1.00 88.88 173 THR A O 1
ATOM 1363 N N . VAL A 1 174 ? -12.800 6.974 13.270 1.00 90.44 174 VAL A N 1
ATOM 1364 C CA . VAL A 1 174 ? -13.678 5.801 13.353 1.00 90.44 174 VAL A CA 1
ATOM 1365 C C . VAL A 1 174 ? -14.964 6.226 14.042 1.00 90.44 174 VAL A C 1
ATOM 1367 O O . VAL A 1 174 ? -14.919 6.683 15.179 1.00 90.44 174 VAL A O 1
ATOM 1370 N N . GLU A 1 175 ? -16.095 6.049 13.370 1.00 91.19 175 GLU A N 1
ATOM 1371 C CA . GLU A 1 175 ? -17.407 6.356 13.944 1.00 91.19 175 GLU A CA 1
ATOM 1372 C C . GLU A 1 175 ? -17.955 5.134 14.683 1.00 91.19 175 GLU A C 1
ATOM 1374 O O . GLU A 1 175 ? -18.333 5.214 15.852 1.00 91.19 175 GLU A O 1
ATOM 1379 N N . GLU A 1 176 ? -17.950 3.974 14.020 1.00 91.88 176 GLU A N 1
ATOM 1380 C CA . GLU A 1 176 ? -18.579 2.757 14.530 1.00 91.88 176 GLU A CA 1
ATOM 1381 C C . GLU A 1 176 ? -17.794 1.501 14.131 1.00 91.88 176 GLU A C 1
ATOM 1383 O O . GLU A 1 176 ? -17.150 1.422 13.079 1.00 91.88 176 GLU A O 1
ATOM 1388 N N . CYS A 1 177 ? -17.842 0.482 14.991 1.00 91.00 177 CYS A N 1
ATOM 1389 C CA . CYS A 1 177 ? -17.368 -0.854 14.646 1.00 91.00 177 CYS A CA 1
ATOM 1390 C C . CYS A 1 177 ? -18.454 -1.664 13.903 1.00 91.00 177 CYS A C 1
ATOM 1392 O O . CYS A 1 177 ? -19.623 -1.288 13.940 1.00 91.00 177 CYS A O 1
ATOM 1394 N N . PRO A 1 178 ? -18.119 -2.825 13.304 1.00 88.00 178 PRO A N 1
ATOM 1395 C CA . PRO A 1 178 ? -19.097 -3.686 12.624 1.00 88.00 178 PRO A CA 1
ATOM 1396 C C . PRO A 1 178 ? -20.292 -4.138 13.487 1.00 88.00 178 PRO A C 1
ATOM 1398 O O . PRO A 1 178 ? -21.327 -4.518 12.952 1.00 88.00 178 PRO A O 1
ATOM 1401 N N . GLU A 1 179 ? -20.145 -4.119 14.816 1.00 89.56 179 GLU A N 1
ATOM 1402 C CA . GLU A 1 179 ? -21.197 -4.450 15.792 1.00 89.56 179 GLU A CA 1
ATOM 1403 C C . GLU A 1 179 ? -21.932 -3.191 16.317 1.00 89.56 179 GLU A C 1
ATOM 1405 O O . GLU A 1 179 ? -22.761 -3.284 17.217 1.00 89.56 179 GLU A O 1
ATOM 1410 N N . GLY A 1 180 ? -21.631 -2.000 15.782 1.00 88.25 180 GLY A N 1
ATOM 1411 C CA . GLY A 1 180 ? -22.268 -0.728 16.150 1.00 88.25 180 GLY A CA 1
ATOM 1412 C C . GLY A 1 180 ? -21.745 -0.083 17.439 1.00 88.25 180 GLY A C 1
ATOM 1413 O O . GLY A 1 180 ? -22.403 0.784 18.012 1.00 88.25 180 GLY A O 1
ATOM 1414 N N . GLU A 1 181 ? -20.581 -0.503 17.942 1.00 89.19 181 GLU A N 1
ATOM 1415 C CA . GLU A 1 181 ? -19.961 0.132 19.110 1.00 89.19 181 GLU A CA 1
ATOM 1416 C C . GLU A 1 181 ? -19.166 1.379 18.706 1.00 89.19 181 GLU A C 1
ATOM 1418 O O . GLU A 1 181 ? -18.287 1.315 17.842 1.00 89.19 181 GLU A O 1
ATOM 1423 N N . VAL A 1 182 ? -19.453 2.492 19.383 1.00 92.19 182 VAL A N 1
ATOM 1424 C CA . VAL A 1 182 ? -18.776 3.786 19.210 1.00 92.19 182 VAL A CA 1
ATOM 1425 C C . VAL A 1 182 ? -17.485 3.801 20.038 1.00 92.19 182 VAL A C 1
ATOM 1427 O O . VAL A 1 182 ? -17.494 3.345 21.191 1.00 92.19 182 VAL A O 1
ATOM 1430 N N . PRO A 1 183 ? -16.362 4.311 19.504 1.00 93.12 183 PRO A N 1
ATOM 1431 C CA . PRO A 1 183 ? -15.127 4.402 20.267 1.00 93.12 183 PRO A CA 1
ATOM 1432 C C . PRO A 1 183 ? -15.237 5.380 21.443 1.00 93.12 183 PRO A C 1
ATOM 1434 O O . PRO A 1 183 ? -15.925 6.396 21.392 1.00 93.12 183 PRO A O 1
ATOM 1437 N N . LEU A 1 184 ? -14.519 5.070 22.522 1.00 92.12 184 LEU A N 1
ATOM 1438 C CA . LEU A 1 184 ? -14.435 5.907 23.721 1.00 92.12 184 LEU A CA 1
ATOM 1439 C C . LEU A 1 184 ? -13.556 7.138 23.494 1.00 92.12 184 LEU A C 1
ATOM 1441 O O . LEU A 1 184 ? -13.822 8.209 24.035 1.00 92.12 184 LEU A O 1
ATOM 1445 N N . ASP A 1 185 ? -12.469 6.945 22.754 1.00 92.12 185 ASP A N 1
ATOM 1446 C CA . ASP A 1 185 ? -11.472 7.960 22.447 1.00 92.12 185 ASP A CA 1
ATOM 1447 C C . ASP A 1 185 ? -10.704 7.551 21.189 1.00 92.12 185 ASP A C 1
ATOM 1449 O O . ASP A 1 185 ? -10.530 6.364 20.903 1.00 92.12 185 ASP A O 1
ATOM 1453 N N . GLN A 1 186 ? -10.207 8.536 20.456 1.00 92.56 186 GLN A N 1
ATOM 1454 C CA . GLN A 1 186 ? -9.336 8.316 19.315 1.00 92.56 186 GLN A CA 1
ATOM 1455 C C . GLN A 1 186 ? -8.317 9.443 19.211 1.00 92.56 186 GLN A C 1
ATOM 1457 O O . GLN A 1 186 ? -8.636 10.618 19.382 1.00 92.56 186 GLN A O 1
ATOM 1462 N N . GLY A 1 187 ? -7.071 9.084 18.918 1.00 89.25 187 GLY A N 1
ATOM 1463 C CA . GLY A 1 187 ? -5.994 10.060 18.859 1.00 89.25 187 GLY A CA 1
ATOM 1464 C C . GLY A 1 187 ? -4.850 9.631 17.962 1.00 89.25 187 GLY A C 1
ATOM 1465 O O . GLY A 1 187 ? -4.432 8.465 17.943 1.00 89.25 187 GLY A O 1
ATOM 1466 N N . ARG A 1 188 ? -4.299 10.606 17.238 1.00 90.06 188 ARG A N 1
ATOM 1467 C CA . ARG A 1 188 ? -3.102 10.410 16.428 1.00 90.06 188 ARG A CA 1
ATOM 1468 C C . ARG A 1 188 ? -1.865 10.384 17.319 1.00 90.06 188 ARG A C 1
ATOM 1470 O O . ARG A 1 188 ? -1.596 11.291 18.100 1.00 90.06 188 ARG A O 1
ATOM 1477 N N . SER A 1 189 ? -1.085 9.318 17.207 1.00 89.19 189 SER A N 1
ATOM 1478 C CA . SER A 1 189 ? 0.160 9.165 17.950 1.00 89.19 189 SER A CA 1
ATOM 1479 C C . SER A 1 189 ? 1.256 10.039 17.348 1.00 89.19 189 SER A C 1
ATOM 1481 O O . SER A 1 189 ? 1.728 9.754 16.252 1.00 89.19 189 SER A O 1
ATOM 1483 N N . GLU A 1 190 ? 1.770 11.011 18.103 1.00 86.19 190 GLU A N 1
ATOM 1484 C CA . GLU A 1 190 ? 2.899 11.855 17.668 1.00 86.19 190 GLU A CA 1
ATOM 1485 C C . GLU A 1 190 ? 4.159 11.050 17.302 1.00 86.19 190 GLU A C 1
ATOM 1487 O O . GLU A 1 190 ? 4.946 11.448 16.449 1.00 86.19 190 GLU A O 1
ATOM 1492 N N . LYS A 1 191 ? 4.363 9.889 17.940 1.00 85.25 191 LYS A N 1
ATOM 1493 C CA . LYS A 1 191 ? 5.550 9.047 17.718 1.00 85.25 191 LYS A CA 1
ATOM 1494 C C . LYS A 1 191 ? 5.480 8.221 16.442 1.00 85.25 191 LYS A C 1
ATOM 1496 O O . LYS A 1 191 ? 6.513 7.939 15.846 1.00 85.25 191 LYS A O 1
ATOM 1501 N N . THR A 1 192 ? 4.290 7.735 16.098 1.00 85.19 192 THR A N 1
ATOM 1502 C CA . THR A 1 192 ? 4.118 6.755 15.012 1.00 85.19 192 THR A CA 1
ATOM 1503 C C . THR A 1 192 ? 3.332 7.301 13.831 1.00 85.19 192 THR A C 1
ATOM 1505 O O . THR A 1 192 ? 3.333 6.669 12.781 1.00 85.19 192 THR A O 1
ATOM 1508 N N . GLY A 1 193 ? 2.661 8.443 13.993 1.00 84.75 193 GLY A N 1
ATOM 1509 C CA . GLY A 1 193 ? 1.758 9.026 13.006 1.00 84.75 193 GLY A CA 1
ATOM 1510 C C . GLY A 1 193 ? 0.436 8.274 12.844 1.00 84.75 193 GLY A C 1
ATOM 1511 O O . GLY A 1 193 ? -0.393 8.722 12.062 1.00 84.75 193 GLY A O 1
ATOM 1512 N N . LYS A 1 194 ? 0.226 7.167 13.570 1.00 89.62 194 LYS A N 1
ATOM 1513 C CA . LYS A 1 194 ? -0.955 6.302 13.449 1.00 89.62 194 LYS A CA 1
ATOM 1514 C C . LYS A 1 194 ? -2.084 6.745 14.365 1.00 89.62 194 LYS A C 1
ATOM 1516 O O . LYS A 1 194 ? -1.822 7.223 15.471 1.00 89.62 194 LYS A O 1
ATOM 1521 N N . VAL A 1 195 ? -3.316 6.512 13.934 1.00 91.81 195 VAL A N 1
ATOM 1522 C CA . VAL A 1 195 ? -4.521 6.740 14.732 1.00 91.81 195 VAL A CA 1
ATOM 1523 C C . VAL A 1 195 ? -4.745 5.524 15.624 1.00 91.81 195 VAL A C 1
ATOM 1525 O O . VAL A 1 195 ? -4.835 4.393 15.144 1.00 91.81 195 VAL A O 1
ATOM 1528 N N . ASN A 1 196 ? -4.788 5.747 16.935 1.00 93.06 196 ASN A N 1
ATOM 1529 C CA . ASN A 1 196 ? -5.194 4.728 17.894 1.00 93.06 196 ASN A CA 1
ATOM 1530 C C . ASN A 1 196 ? -6.611 5.033 18.344 1.00 93.06 196 ASN A C 1
ATOM 1532 O O . ASN A 1 196 ? -6.868 6.110 18.875 1.00 93.06 196 ASN A O 1
ATOM 1536 N N . VAL A 1 197 ? -7.493 4.068 18.138 1.00 93.00 197 VAL A N 1
ATOM 1537 C CA . VAL A 1 197 ? -8.897 4.131 18.516 1.00 93.00 197 VAL A CA 1
ATOM 1538 C C . VAL A 1 197 ? -9.122 3.175 19.674 1.00 93.00 197 VAL A C 1
ATOM 1540 O O . VAL A 1 197 ? -8.720 2.009 19.631 1.00 93.00 197 VAL A O 1
ATOM 1543 N N . HIS A 1 198 ? -9.707 3.700 20.740 1.00 94.25 198 HIS A N 1
ATOM 1544 C CA . HIS A 1 198 ? -9.906 3.024 22.007 1.00 94.25 198 HIS A CA 1
ATOM 1545 C C . HIS A 1 198 ? -11.373 2.627 22.160 1.00 94.25 198 HIS A C 1
ATOM 1547 O O . HIS A 1 198 ? -12.263 3.470 22.133 1.00 94.25 198 HIS A O 1
ATOM 1553 N N . PHE A 1 199 ? -11.609 1.339 22.378 1.00 93.62 199 PHE A N 1
ATOM 1554 C CA . PHE A 1 199 ? -12.908 0.751 22.675 1.00 93.62 199 PHE A CA 1
ATOM 1555 C C . PHE A 1 199 ? -12.932 0.193 24.100 1.00 93.62 199 PHE A C 1
ATOM 1557 O O . PHE A 1 199 ? -11.888 -0.051 24.720 1.00 93.62 199 PHE A O 1
ATOM 1564 N N . ASP A 1 200 ? -14.141 -0.034 24.606 1.00 92.75 200 ASP A N 1
ATOM 1565 C CA . ASP A 1 200 ? -14.363 -0.692 25.889 1.00 92.75 200 ASP A CA 1
ATOM 1566 C C . ASP A 1 200 ? -13.866 -2.149 25.840 1.00 92.75 200 ASP A C 1
ATOM 1568 O O . ASP A 1 200 ? -14.277 -2.945 24.991 1.00 92.75 200 ASP A O 1
ATOM 1572 N N . ALA A 1 201 ? -12.945 -2.495 26.743 1.00 92.06 201 ALA A N 1
ATOM 1573 C CA . ALA A 1 201 ? -12.328 -3.816 26.766 1.00 92.06 201 ALA A CA 1
ATOM 1574 C C . ALA A 1 201 ? -13.303 -4.928 27.161 1.00 92.06 201 ALA A C 1
ATOM 1576 O O . ALA A 1 201 ? -13.190 -6.029 26.620 1.00 92.06 201 ALA A O 1
ATOM 1577 N N . ASP A 1 202 ? -14.250 -4.652 28.059 1.00 90.62 202 ASP A N 1
ATOM 1578 C CA . ASP A 1 202 ? -15.207 -5.648 28.539 1.00 90.62 202 ASP A CA 1
ATOM 1579 C C . ASP A 1 202 ? -16.199 -5.984 27.420 1.00 90.62 202 ASP A C 1
ATOM 1581 O O . ASP A 1 202 ? -16.418 -7.156 27.103 1.00 90.62 202 ASP A O 1
ATOM 1585 N N . LYS A 1 203 ? -16.688 -4.958 26.710 1.00 90.12 203 LYS A N 1
ATOM 1586 C CA . LYS A 1 203 ? -17.538 -5.150 25.525 1.00 90.12 203 LYS A CA 1
ATOM 1587 C C . LYS A 1 203 ? -16.823 -5.914 24.411 1.00 90.12 203 LYS A C 1
ATOM 1589 O O . LYS A 1 203 ? -17.377 -6.855 23.843 1.00 90.12 203 LYS A O 1
ATOM 1594 N N . CYS A 1 204 ? -15.576 -5.552 24.102 1.00 90.06 204 CYS A N 1
ATOM 1595 C CA . CYS A 1 204 ? -14.800 -6.266 23.089 1.00 90.06 204 CYS A CA 1
ATOM 1596 C C . CYS A 1 204 ? -14.475 -7.714 23.502 1.00 90.06 204 CYS A C 1
ATOM 1598 O O . CYS A 1 204 ? -14.360 -8.574 22.629 1.00 90.06 204 CYS A O 1
ATOM 1600 N N . ALA A 1 205 ? -14.342 -8.009 24.800 1.00 89.25 205 ALA A N 1
ATOM 1601 C CA . ALA A 1 205 ? -14.080 -9.361 25.296 1.00 89.25 205 ALA A CA 1
ATOM 1602 C C . ALA A 1 205 ? -15.293 -10.300 25.161 1.00 89.25 205 ALA A C 1
ATOM 1604 O O . ALA A 1 205 ? -15.117 -11.501 24.916 1.00 89.25 205 ALA A O 1
ATOM 1605 N N . GLU A 1 206 ? -16.505 -9.757 25.293 1.00 90.50 206 GLU A N 1
ATOM 1606 C CA . GLU A 1 206 ? -17.772 -10.482 25.119 1.00 90.50 206 GLU A CA 1
ATOM 1607 C C . GLU A 1 206 ? -18.249 -10.531 23.656 1.00 90.50 206 GLU A C 1
ATOM 1609 O O . GLU A 1 206 ? -19.129 -11.324 23.318 1.00 90.50 206 GLU A O 1
ATOM 1614 N N . CYS A 1 207 ? -17.642 -9.737 22.771 1.00 90.06 207 CYS A N 1
ATOM 1615 C CA . CYS A 1 207 ? -18.028 -9.641 21.368 1.00 90.06 207 CYS A CA 1
ATOM 1616 C C . CYS A 1 207 ? -17.864 -10.986 20.620 1.00 90.06 207 CYS A C 1
ATOM 1618 O O . CYS A 1 207 ? -16.795 -11.609 20.682 1.00 90.06 207 CYS A O 1
ATOM 1620 N N . PRO A 1 208 ? -18.870 -11.423 19.833 1.00 88.88 208 PRO A N 1
ATOM 1621 C CA . PRO A 1 208 ? -18.778 -12.649 19.035 1.00 88.88 208 PRO A CA 1
ATOM 1622 C C . PRO A 1 208 ? -17.691 -12.571 17.953 1.00 88.88 208 PRO A C 1
ATOM 1624 O O . PRO A 1 208 ? -17.156 -13.596 17.531 1.00 88.88 208 PRO A O 1
ATOM 1627 N N . LEU A 1 209 ? -17.327 -11.360 17.521 1.00 87.75 209 LEU A N 1
ATOM 1628 C CA . LEU A 1 209 ? -16.337 -11.119 16.472 1.00 87.75 209 LEU A CA 1
ATOM 1629 C C . LEU A 1 209 ? -14.891 -11.099 16.988 1.00 87.75 209 LEU A C 1
ATOM 1631 O O . LEU A 1 209 ? -13.977 -10.965 16.177 1.00 87.75 209 LEU A O 1
ATOM 1635 N N . LYS A 1 210 ? -14.649 -11.257 18.298 1.00 86.94 210 LYS A N 1
ATOM 1636 C CA . LYS A 1 210 ? -13.327 -11.066 18.929 1.00 86.94 210 LYS A CA 1
ATOM 1637 C C . LYS A 1 210 ? -12.176 -11.834 18.268 1.00 86.94 210 LYS A C 1
ATOM 1639 O O . LYS A 1 210 ? -11.086 -11.294 18.140 1.00 86.94 210 LYS A O 1
ATOM 1644 N N . GLU A 1 211 ? -12.420 -13.066 17.816 1.00 87.06 211 GLU A N 1
ATOM 1645 C CA . GLU A 1 211 ? -11.387 -13.929 17.216 1.00 87.06 211 GLU A CA 1
ATOM 1646 C C . GLU A 1 211 ? -10.984 -13.464 15.806 1.00 87.06 211 GLU A C 1
ATOM 1648 O O . GLU A 1 211 ? -9.914 -13.809 15.311 1.00 87.06 211 GLU A O 1
ATOM 1653 N N . ARG A 1 212 ? -11.848 -12.681 15.150 1.00 87.88 212 ARG A N 1
ATOM 1654 C CA . ARG A 1 212 ? -11.678 -12.188 13.775 1.00 87.88 212 ARG A CA 1
ATOM 1655 C C . ARG A 1 212 ? -11.446 -10.677 13.720 1.00 87.88 212 ARG A C 1
ATOM 1657 O O . ARG A 1 212 ? -11.132 -10.157 12.655 1.00 87.88 212 ARG A O 1
ATOM 1664 N N . CYS A 1 213 ? -11.616 -9.975 14.838 1.00 89.81 213 CYS A N 1
ATOM 1665 C CA . CYS A 1 213 ? -11.539 -8.524 14.925 1.00 89.81 213 CYS A CA 1
ATOM 1666 C C . CYS A 1 213 ? -10.074 -8.045 14.964 1.00 89.81 213 CYS A C 1
ATOM 1668 O O . CYS A 1 213 ? -9.268 -8.603 15.712 1.00 89.81 213 CYS A O 1
ATOM 1670 N N . PRO A 1 214 ? -9.700 -6.987 14.218 1.00 89.94 214 PRO A N 1
ATOM 1671 C CA . PRO A 1 214 ? -8.340 -6.442 14.245 1.00 89.94 214 PRO A CA 1
ATOM 1672 C C . PRO A 1 214 ? -8.010 -5.677 15.541 1.00 89.94 214 PRO A C 1
ATOM 1674 O O . PRO A 1 214 ? -6.852 -5.306 15.759 1.00 89.94 214 PRO A O 1
ATOM 1677 N N . VAL A 1 215 ? -9.006 -5.424 16.397 1.00 91.94 215 VAL A N 1
ATOM 1678 C CA . VAL A 1 215 ? -8.854 -4.722 17.677 1.00 91.94 215 VAL A CA 1
ATOM 1679 C C . VAL A 1 215 ? -8.064 -5.590 18.660 1.00 91.94 215 VAL A C 1
ATOM 1681 O O . VAL A 1 215 ? -8.415 -6.735 18.941 1.00 91.94 215 VAL A O 1
ATOM 1684 N N . LYS A 1 216 ? -7.006 -5.031 19.250 1.00 92.06 216 LYS A N 1
ATOM 1685 C CA . LYS A 1 216 ? -6.219 -5.709 20.285 1.00 92.06 216 LYS A CA 1
ATOM 1686 C C . LYS A 1 216 ? -6.822 -5.453 21.656 1.00 92.06 216 LYS A C 1
ATOM 1688 O O . LYS A 1 216 ? -6.766 -4.333 22.157 1.00 92.06 216 LYS A O 1
ATOM 1693 N N . ILE A 1 217 ? -7.345 -6.500 22.283 1.00 91.38 217 ILE A N 1
ATOM 1694 C CA . ILE A 1 217 ? -7.948 -6.416 23.615 1.00 91.38 217 ILE A CA 1
ATOM 1695 C C . ILE A 1 217 ? -6.836 -6.374 24.670 1.00 91.38 217 ILE A C 1
ATOM 1697 O O . ILE A 1 217 ? -6.107 -7.348 24.876 1.00 91.38 217 ILE A O 1
ATOM 1701 N N . GLY A 1 218 ? -6.669 -5.216 25.308 1.00 89.25 218 GLY A N 1
ATOM 1702 C CA . GLY A 1 218 ? -5.794 -5.032 26.460 1.00 89.25 218 GLY A CA 1
ATOM 1703 C C . GLY A 1 218 ? -6.523 -5.279 27.782 1.00 89.25 218 GLY A C 1
ATOM 1704 O O . GLY A 1 218 ? -7.701 -5.609 27.817 1.00 89.25 218 GLY A O 1
ATOM 1705 N N . LYS A 1 219 ? -5.815 -5.084 28.902 1.00 85.75 219 LYS A N 1
ATOM 1706 C CA . LYS A 1 219 ? -6.379 -5.306 30.246 1.00 85.75 219 LYS A CA 1
ATOM 1707 C C . LYS A 1 219 ? -7.502 -4.325 30.609 1.00 85.75 219 LYS A C 1
ATOM 1709 O O . LYS A 1 219 ? -8.412 -4.705 31.328 1.00 85.75 219 LYS A O 1
ATOM 1714 N N . ASN A 1 220 ? -7.384 -3.073 30.163 1.00 87.38 220 ASN A N 1
ATOM 1715 C CA . ASN A 1 220 ? -8.313 -1.995 30.523 1.00 87.38 220 ASN A CA 1
ATOM 1716 C C . ASN A 1 220 ? -8.982 -1.351 29.302 1.00 87.38 220 ASN A C 1
ATOM 1718 O O . ASN A 1 220 ? -10.008 -0.704 29.446 1.00 87.38 220 ASN A O 1
ATOM 1722 N N . VAL A 1 221 ? -8.358 -1.451 28.127 1.00 92.25 221 VAL A N 1
ATOM 1723 C CA . VAL A 1 221 ? -8.807 -0.795 26.895 1.00 92.25 221 VAL A CA 1
ATOM 1724 C C . VAL A 1 221 ? -8.512 -1.726 25.728 1.00 92.25 221 VAL A C 1
ATOM 1726 O O . VAL A 1 221 ? -7.463 -2.380 25.709 1.00 92.25 221 VAL A O 1
ATOM 1729 N N . ALA A 1 222 ? -9.428 -1.783 24.769 1.00 93.19 222 ALA A N 1
ATOM 1730 C CA . ALA A 1 222 ? -9.225 -2.452 23.498 1.00 93.19 222 ALA A CA 1
ATOM 1731 C C . ALA A 1 222 ? -8.781 -1.417 22.452 1.00 93.19 222 ALA A C 1
ATOM 1733 O O . ALA A 1 222 ? -9.399 -0.368 22.318 1.00 93.19 222 ALA A O 1
ATOM 1734 N N . THR A 1 223 ? -7.677 -1.666 21.748 1.00 93.38 223 THR A N 1
ATOM 1735 C CA . THR A 1 223 ? -7.062 -0.673 20.852 1.00 93.38 223 THR A CA 1
ATOM 1736 C C . THR A 1 223 ? -7.050 -1.159 19.411 1.00 93.38 223 THR A C 1
ATOM 1738 O O . THR A 1 223 ? -6.497 -2.217 19.101 1.00 93.38 223 THR A O 1
ATOM 1741 N N . LEU A 1 224 ? -7.599 -0.344 18.519 1.00 92.38 224 LEU A N 1
ATOM 1742 C CA . LEU A 1 224 ? -7.465 -0.464 17.075 1.00 92.38 224 LEU A CA 1
ATOM 1743 C C . LEU A 1 224 ? -6.438 0.558 16.593 1.00 92.38 224 LEU A C 1
ATOM 1745 O O . LEU A 1 224 ? -6.574 1.747 16.855 1.00 92.38 224 LEU A O 1
ATOM 1749 N N . THR A 1 225 ? -5.396 0.107 15.899 1.00 92.50 225 THR A N 1
ATOM 1750 C CA . THR A 1 225 ? -4.399 1.008 15.308 1.00 92.50 225 THR A CA 1
ATOM 1751 C C . THR A 1 225 ? -4.592 1.040 13.800 1.00 92.50 225 THR A C 1
ATOM 1753 O O . THR A 1 225 ? -4.358 0.028 13.134 1.00 92.50 225 THR A O 1
ATOM 1756 N N . ILE A 1 226 ? -4.978 2.198 13.270 1.00 91.31 226 ILE A N 1
ATOM 1757 C CA . ILE A 1 226 ? -5.207 2.435 11.841 1.00 91.31 226 ILE A CA 1
ATOM 1758 C C . ILE A 1 226 ? -4.251 3.524 11.341 1.00 91.31 226 ILE A C 1
ATOM 1760 O O . ILE A 1 226 ? -3.766 4.374 12.087 1.00 91.31 226 ILE A O 1
ATOM 1764 N N . ASP A 1 227 ? -3.925 3.429 10.062 1.00 90.00 227 ASP A N 1
ATOM 1765 C CA . ASP A 1 227 ? -3.092 4.354 9.300 1.00 90.00 227 ASP A CA 1
ATOM 1766 C C . ASP A 1 227 ? -3.786 4.561 7.947 1.00 90.00 227 ASP A C 1
ATOM 1768 O O . ASP A 1 227 ? -4.414 3.623 7.436 1.00 90.00 227 ASP A O 1
ATOM 1772 N N . GLU A 1 228 ? -3.668 5.745 7.355 1.00 88.94 228 GLU A N 1
ATOM 1773 C CA . GLU A 1 228 ? -4.294 6.099 6.080 1.00 88.94 228 GLU A CA 1
ATOM 1774 C C . GLU A 1 228 ? -3.882 5.128 4.970 1.00 88.94 228 GLU A C 1
ATOM 1776 O O . GLU A 1 228 ? -4.706 4.667 4.180 1.00 88.94 228 GLU A O 1
ATOM 1781 N N . LEU A 1 229 ? -2.617 4.701 4.983 1.00 90.12 229 LEU A N 1
ATOM 1782 C CA . LEU A 1 229 ? -2.102 3.697 4.052 1.00 90.12 229 LEU A CA 1
ATOM 1783 C C . LEU A 1 229 ? -2.782 2.334 4.252 1.00 90.12 229 LEU A C 1
ATOM 1785 O O . LEU A 1 229 ? -3.078 1.625 3.289 1.00 90.12 229 LEU A O 1
ATOM 1789 N N . MET A 1 230 ? -3.019 1.933 5.501 1.00 88.75 230 MET A N 1
ATOM 1790 C CA . MET A 1 230 ? -3.672 0.655 5.790 1.00 88.75 230 MET A CA 1
ATOM 1791 C C . MET A 1 230 ? -5.129 0.675 5.340 1.00 88.75 230 MET A C 1
ATOM 1793 O O . MET A 1 230 ? -5.580 -0.305 4.740 1.00 88.75 230 MET A O 1
ATOM 1797 N N . TYR A 1 231 ? -5.824 1.785 5.595 1.00 90.94 231 TYR A N 1
ATOM 1798 C CA . TYR A 1 231 ? -7.209 1.977 5.193 1.00 90.94 231 TYR A CA 1
ATOM 1799 C C . TYR A 1 231 ? -7.357 2.031 3.671 1.00 90.94 231 TYR A C 1
ATOM 1801 O O . TYR A 1 231 ? -8.102 1.229 3.118 1.00 90.94 231 TYR A O 1
ATOM 1809 N N . ALA A 1 232 ? -6.567 2.848 2.968 1.00 91.06 232 ALA A N 1
ATOM 1810 C CA . ALA A 1 232 ? -6.625 2.950 1.507 1.00 91.06 232 ALA A CA 1
ATOM 1811 C C . ALA A 1 232 ? -6.412 1.591 0.811 1.00 91.06 232 ALA A C 1
ATOM 1813 O O . ALA A 1 232 ? -7.109 1.244 -0.144 1.00 91.06 232 ALA A O 1
ATOM 1814 N N . GLY A 1 233 ? -5.475 0.775 1.311 1.00 90.56 233 GLY A N 1
ATOM 1815 C CA . GLY A 1 233 ? -5.267 -0.584 0.806 1.00 90.56 233 GLY A CA 1
ATOM 1816 C C . GLY A 1 233 ? -6.402 -1.557 1.157 1.00 90.56 233 GLY A C 1
ATOM 1817 O O . GLY A 1 233 ? -6.702 -2.452 0.367 1.00 90.56 233 GLY A O 1
ATOM 1818 N N . ALA A 1 234 ? -7.026 -1.404 2.331 1.00 90.81 234 ALA A N 1
ATOM 1819 C CA . ALA A 1 234 ? -8.191 -2.189 2.746 1.00 90.81 234 ALA A CA 1
ATOM 1820 C C . ALA A 1 234 ? -9.410 -1.873 1.874 1.00 90.81 234 ALA A C 1
ATOM 1822 O O . ALA A 1 234 ? -9.977 -2.776 1.268 1.00 90.81 234 ALA A O 1
ATOM 1823 N N . LEU A 1 235 ? -9.729 -0.588 1.727 1.00 91.31 235 LEU A N 1
ATOM 1824 C CA . LEU A 1 235 ? -10.847 -0.099 0.935 1.00 91.31 235 LEU A CA 1
ATOM 1825 C C . LEU A 1 235 ? -10.727 -0.554 -0.522 1.00 91.31 235 LEU A C 1
ATOM 1827 O O . LEU A 1 235 ? -11.661 -1.125 -1.078 1.00 91.31 235 LEU A O 1
ATOM 1831 N N . ARG A 1 236 ? -9.533 -0.415 -1.114 1.00 91.75 236 ARG A N 1
ATOM 1832 C CA . ARG A 1 236 ? -9.263 -0.902 -2.474 1.00 91.75 236 ARG A CA 1
ATOM 1833 C C . ARG A 1 236 ? -9.462 -2.410 -2.605 1.00 91.75 236 ARG A C 1
ATOM 1835 O O . ARG A 1 236 ? -9.942 -2.896 -3.626 1.00 91.75 236 ARG A O 1
ATOM 1842 N N . HIS A 1 237 ? -9.066 -3.166 -1.586 1.00 90.19 237 HIS A N 1
ATOM 1843 C CA . HIS A 1 237 ? -9.258 -4.609 -1.573 1.00 90.19 237 HIS A CA 1
ATOM 1844 C C . HIS A 1 237 ? -10.739 -4.989 -1.515 1.00 90.19 237 HIS A C 1
ATOM 1846 O O . HIS A 1 237 ? -11.166 -5.845 -2.285 1.00 90.19 237 HIS A O 1
ATOM 1852 N N . HIS A 1 238 ? -11.515 -4.328 -0.657 1.00 90.12 238 HIS A N 1
ATOM 1853 C CA . HIS A 1 238 ? -12.960 -4.529 -0.546 1.00 90.12 238 HIS A CA 1
ATOM 1854 C C . HIS A 1 238 ? -13.682 -4.143 -1.825 1.00 90.12 238 HIS A C 1
ATOM 1856 O O . HIS A 1 238 ? -14.493 -4.922 -2.305 1.00 90.12 238 HIS A O 1
ATOM 1862 N N . GLN A 1 239 ? -13.328 -3.014 -2.439 1.00 90.62 239 GLN A N 1
ATOM 1863 C CA . GLN A 1 239 ? -13.859 -2.624 -3.743 1.00 90.62 239 GLN A CA 1
ATOM 1864 C C . GLN A 1 239 ? -13.576 -3.708 -4.792 1.00 90.62 239 GLN A C 1
ATOM 1866 O O . GLN A 1 239 ? -14.481 -4.151 -5.490 1.00 90.62 239 GLN A O 1
ATOM 1871 N N . TYR A 1 240 ? -12.342 -4.221 -4.849 1.00 88.75 240 TYR A N 1
ATOM 1872 C CA . TYR A 1 240 ? -11.992 -5.294 -5.779 1.00 88.75 240 TYR A CA 1
ATOM 1873 C C . TYR A 1 240 ? -12.723 -6.614 -5.500 1.00 88.75 240 TYR A C 1
ATOM 1875 O O . TYR A 1 240 ? -13.065 -7.331 -6.439 1.00 88.75 240 TYR A O 1
ATOM 1883 N N . MET A 1 241 ? -12.989 -6.964 -4.243 1.00 87.25 241 MET A N 1
ATOM 1884 C CA . MET A 1 241 ? -13.662 -8.223 -3.902 1.00 87.25 241 MET A CA 1
ATOM 1885 C C . MET A 1 241 ? -15.189 -8.139 -3.895 1.00 87.25 241 MET A C 1
ATOM 1887 O O . MET A 1 241 ? -15.847 -9.120 -4.240 1.00 87.25 241 MET A O 1
ATOM 1891 N N . GLY A 1 242 ? -15.758 -6.980 -3.591 1.00 86.06 242 GLY A N 1
ATOM 1892 C CA . GLY A 1 242 ? -17.199 -6.748 -3.575 1.00 86.06 242 GLY A CA 1
ATOM 1893 C C . GLY A 1 242 ? -17.770 -6.394 -4.946 1.00 86.06 242 GLY A C 1
ATOM 1894 O O . GLY A 1 242 ? -18.877 -6.816 -5.271 1.00 86.06 242 GLY A O 1
ATOM 1895 N N . ASP A 1 243 ? -17.016 -5.678 -5.786 1.00 90.19 243 ASP A N 1
ATOM 1896 C CA . ASP A 1 243 ? -17.526 -5.161 -7.057 1.00 90.19 243 ASP A CA 1
ATOM 1897 C C . ASP A 1 243 ? -17.041 -5.984 -8.264 1.00 90.19 243 ASP A C 1
ATOM 1899 O O . ASP A 1 243 ? -15.870 -5.996 -8.658 1.00 90.19 243 ASP A O 1
ATOM 1903 N N . VAL A 1 244 ? -17.989 -6.689 -8.886 1.00 87.94 244 VAL A N 1
ATOM 1904 C CA . VAL A 1 244 ? -17.765 -7.497 -10.090 1.00 87.94 244 VAL A CA 1
ATOM 1905 C C . VAL A 1 244 ? -17.409 -6.629 -11.300 1.00 87.94 244 VAL A C 1
ATOM 1907 O O . VAL A 1 244 ? -16.589 -7.043 -12.124 1.00 87.94 244 VAL A O 1
ATOM 1910 N N . ASP A 1 245 ? -18.030 -5.462 -11.449 1.00 87.50 245 ASP A N 1
ATOM 1911 C CA . ASP A 1 245 ? -17.804 -4.578 -12.589 1.00 87.50 245 ASP A CA 1
ATOM 1912 C C . ASP A 1 245 ? -16.444 -3.899 -12.473 1.00 87.50 245 ASP A C 1
ATOM 1914 O O . ASP A 1 245 ? -15.670 -3.931 -13.432 1.00 87.50 245 ASP A O 1
ATOM 1918 N N . TYR A 1 246 ? -16.071 -3.464 -11.271 1.00 87.19 246 TYR A N 1
ATOM 1919 C CA . TYR A 1 246 ? -14.720 -2.996 -10.976 1.00 87.19 246 TYR A CA 1
ATOM 1920 C C . TYR A 1 246 ? -13.642 -4.038 -11.317 1.00 87.19 246 TYR A C 1
ATOM 1922 O O . TYR A 1 246 ? -12.622 -3.727 -11.944 1.00 87.19 246 TYR A O 1
ATOM 1930 N N . ARG A 1 247 ? -13.871 -5.320 -10.990 1.00 87.19 247 ARG A N 1
ATOM 1931 C CA . ARG A 1 247 ? -12.955 -6.400 -11.399 1.00 87.19 247 ARG A CA 1
ATOM 1932 C C . ARG A 1 247 ? -12.834 -6.526 -12.909 1.00 87.19 247 ARG A C 1
ATOM 1934 O O . ARG A 1 247 ? -11.734 -6.769 -13.402 1.00 87.19 247 ARG A O 1
ATOM 1941 N N . LYS A 1 248 ? -13.933 -6.380 -13.656 1.00 84.81 248 LYS A N 1
ATOM 1942 C CA . LYS A 1 248 ? -13.893 -6.416 -15.129 1.00 84.81 248 LYS A CA 1
ATOM 1943 C C . LYS A 1 248 ? -13.087 -5.247 -15.685 1.00 84.81 248 LYS A C 1
ATOM 1945 O O . LYS A 1 248 ? -12.347 -5.436 -16.649 1.00 84.81 248 LYS A O 1
ATOM 1950 N N . GLU A 1 249 ? -13.189 -4.067 -15.080 1.00 82.94 249 GLU A N 1
ATOM 1951 C CA . GLU A 1 249 ? -12.356 -2.922 -15.452 1.00 82.94 249 GLU A CA 1
ATOM 1952 C C . GLU A 1 249 ? -10.878 -3.178 -15.156 1.00 82.94 249 GLU A C 1
ATOM 1954 O O . GLU A 1 249 ? -10.033 -2.975 -16.024 1.00 82.94 249 GLU A O 1
ATOM 1959 N N . CYS A 1 250 ? -10.556 -3.752 -13.997 1.00 81.44 250 CYS A N 1
ATOM 1960 C CA . CYS A 1 250 ? -9.190 -4.170 -13.683 1.00 81.44 250 CYS A CA 1
ATOM 1961 C C . CYS A 1 250 ? -8.682 -5.298 -14.607 1.00 81.44 250 CYS A C 1
ATOM 1963 O O . CYS A 1 250 ? -7.485 -5.380 -14.893 1.00 81.44 250 CYS A O 1
ATOM 1965 N N . ALA A 1 251 ? -9.572 -6.154 -15.123 1.00 74.25 251 ALA A N 1
ATOM 1966 C CA . ALA A 1 251 ? -9.230 -7.266 -16.015 1.00 74.25 251 ALA A CA 1
ATOM 1967 C C . ALA A 1 251 ? -8.775 -6.821 -17.414 1.00 74.25 251 ALA A C 1
ATOM 1969 O O . ALA A 1 251 ? -8.156 -7.601 -18.143 1.00 74.25 251 ALA A O 1
ATOM 1970 N N . VAL A 1 252 ? -8.989 -5.552 -17.776 1.00 66.88 252 VAL A N 1
ATOM 1971 C CA . VAL A 1 252 ? -8.446 -4.912 -18.988 1.00 66.88 252 VAL A CA 1
ATOM 1972 C C . VAL A 1 252 ? -6.936 -5.136 -19.150 1.00 66.88 252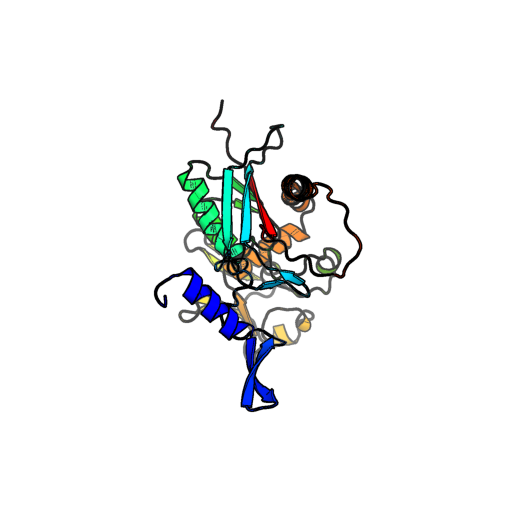 VAL A C 1
ATOM 1974 O O . VAL A 1 252 ? -6.405 -5.129 -20.265 1.00 66.88 252 VAL A O 1
ATOM 1977 N N . ARG A 1 253 ? -6.239 -5.389 -18.045 1.00 61.84 253 ARG A N 1
ATOM 1978 C CA . ARG A 1 253 ? -4.827 -5.764 -17.993 1.00 61.84 253 ARG A CA 1
ATOM 1979 C C . ARG A 1 253 ? -4.453 -7.012 -18.803 1.00 61.84 253 ARG A C 1
ATOM 1981 O O . ARG A 1 253 ? -3.314 -7.094 -19.258 1.00 61.84 253 ARG A O 1
ATOM 1988 N N . ALA A 1 254 ? -5.380 -7.940 -19.056 1.00 50.53 254 ALA A N 1
ATOM 1989 C CA . ALA A 1 254 ? -5.109 -9.160 -19.826 1.00 50.53 254 ALA A CA 1
ATOM 1990 C C . ALA A 1 254 ? -4.626 -8.877 -21.267 1.00 50.53 254 ALA A C 1
ATOM 1992 O O . ALA A 1 254 ? -3.879 -9.666 -21.847 1.00 50.53 254 ALA A O 1
ATOM 1993 N N . GLY A 1 255 ? -4.997 -7.727 -21.847 1.00 51.38 255 GLY A N 1
ATOM 1994 C CA . GLY A 1 255 ? -4.515 -7.316 -23.171 1.00 51.38 255 GLY A CA 1
ATOM 1995 C C . GLY A 1 255 ? -3.012 -7.014 -23.202 1.00 51.38 255 GLY A C 1
ATOM 1996 O O . GLY A 1 255 ? -2.330 -7.367 -24.163 1.00 51.38 255 GLY A O 1
ATOM 1997 N N . ALA A 1 256 ? -2.480 -6.439 -22.122 1.00 51.59 256 ALA A N 1
ATOM 1998 C CA . ALA A 1 256 ? -1.070 -6.085 -22.002 1.00 51.59 256 ALA A CA 1
ATOM 1999 C C . ALA A 1 256 ? -0.183 -7.345 -21.883 1.00 51.59 256 ALA A C 1
ATOM 2001 O O . ALA A 1 256 ? 0.902 -7.419 -22.465 1.00 51.59 256 ALA A O 1
ATOM 2002 N N . GLU A 1 257 ? -0.668 -8.388 -21.200 1.00 48.84 257 GLU A N 1
ATOM 2003 C CA . GLU A 1 257 ? 0.014 -9.688 -21.101 1.00 48.84 257 GLU A CA 1
ATOM 2004 C C . GLU A 1 257 ? 0.158 -10.373 -22.474 1.00 48.84 257 GLU A C 1
ATOM 2006 O O . GLU A 1 257 ? 1.164 -11.039 -22.744 1.00 48.84 257 GLU A O 1
ATOM 2011 N N . GLY A 1 258 ? -0.788 -10.138 -23.393 1.00 46.47 258 GLY A N 1
ATOM 2012 C CA . GLY A 1 258 ? -0.692 -10.543 -24.799 1.00 46.47 258 GLY A CA 1
ATOM 2013 C C . GLY A 1 258 ? 0.488 -9.897 -25.543 1.00 46.47 258 GLY A C 1
ATOM 2014 O O . GLY A 1 258 ? 1.179 -10.568 -26.320 1.00 46.47 258 GLY A O 1
ATOM 2015 N N . THR A 1 259 ? 0.790 -8.628 -25.256 1.00 49.03 259 THR A N 1
ATOM 2016 C CA . THR A 1 259 ? 1.930 -7.889 -25.832 1.00 49.03 259 THR A CA 1
ATOM 2017 C C . THR A 1 259 ? 3.272 -8.482 -25.394 1.00 49.03 259 THR A C 1
ATOM 2019 O O . THR A 1 259 ? 4.209 -8.574 -26.190 1.00 49.03 259 THR A O 1
ATOM 2022 N N . VAL A 1 260 ? 3.367 -8.984 -24.162 1.00 50.38 260 VAL A N 1
ATOM 2023 C CA . VAL A 1 260 ? 4.578 -9.667 -23.677 1.00 50.38 260 VAL A CA 1
ATOM 2024 C C . VAL A 1 260 ? 4.661 -11.094 -24.203 1.00 50.38 260 VAL A C 1
ATOM 2026 O O . VAL A 1 260 ? 5.730 -11.503 -24.647 1.00 50.38 260 VAL A O 1
ATOM 2029 N N . ASN A 1 261 ? 3.548 -11.834 -24.242 1.00 39.22 261 ASN A N 1
ATOM 2030 C CA . ASN A 1 261 ? 3.524 -13.206 -24.761 1.00 39.22 261 ASN A CA 1
ATOM 2031 C C . ASN A 1 261 ? 3.861 -13.279 -26.263 1.00 39.22 261 ASN A C 1
ATOM 2033 O O . ASN A 1 261 ? 4.410 -14.274 -26.730 1.00 39.22 261 ASN A O 1
ATOM 2037 N N . SER A 1 262 ? 3.560 -12.228 -27.035 1.00 38.16 262 SER A N 1
ATOM 2038 C CA . SER A 1 262 ? 3.986 -12.130 -28.438 1.00 38.16 262 SER A CA 1
ATOM 2039 C C . SER A 1 262 ? 5.491 -11.850 -28.574 1.00 38.16 262 SER A C 1
ATOM 2041 O O . SER A 1 262 ? 6.153 -12.488 -29.392 1.00 38.16 262 SER A O 1
ATOM 2043 N N . LYS A 1 263 ? 6.080 -10.985 -27.732 1.00 36.53 263 LYS A N 1
ATOM 2044 C CA . LYS A 1 263 ? 7.527 -10.679 -27.759 1.00 36.53 263 LYS A CA 1
ATOM 2045 C C . LYS A 1 263 ? 8.413 -11.770 -27.145 1.00 36.53 263 LYS A C 1
ATOM 2047 O O . LYS A 1 263 ? 9.502 -12.019 -27.668 1.00 36.53 263 LYS A O 1
ATOM 2052 N N . SER A 1 264 ? 7.942 -12.465 -26.109 1.00 31.55 264 SER A N 1
ATOM 2053 C CA . SER A 1 264 ? 8.640 -13.614 -25.515 1.00 31.55 264 SER A CA 1
ATOM 2054 C C . SER A 1 264 ? 8.608 -14.857 -26.413 1.00 31.55 264 SER A C 1
ATOM 2056 O O . SER A 1 264 ? 9.475 -15.717 -26.287 1.00 31.55 264 SER A O 1
ATOM 2058 N N . LYS A 1 265 ? 7.657 -14.939 -27.358 1.00 26.88 265 LYS A N 1
ATOM 2059 C CA . LYS A 1 265 ? 7.611 -15.988 -28.393 1.00 26.88 265 LYS A CA 1
ATOM 2060 C C . LYS A 1 265 ? 8.349 -15.620 -29.685 1.00 26.88 265 LYS A C 1
ATOM 2062 O O . LYS A 1 265 ? 8.843 -16.526 -30.353 1.00 26.88 265 LYS A O 1
ATOM 2067 N N . CYS A 1 266 ? 8.430 -14.336 -30.049 1.00 26.09 266 CYS A N 1
ATOM 2068 C CA . CYS A 1 266 ? 9.037 -13.900 -31.318 1.00 26.09 266 CYS A CA 1
ATOM 2069 C C . CYS A 1 266 ? 10.550 -13.655 -31.276 1.00 26.09 266 CYS A C 1
ATOM 2071 O O . CYS A 1 266 ? 11.175 -13.647 -32.332 1.00 26.09 266 CYS A O 1
ATOM 2073 N N . SER A 1 267 ? 11.169 -13.498 -30.107 1.00 28.16 267 SER A N 1
ATOM 2074 C CA . SER A 1 267 ? 12.633 -13.516 -30.002 1.00 28.16 267 SER A CA 1
ATOM 2075 C C . SER A 1 267 ? 13.073 -14.824 -29.349 1.00 28.16 267 SER A C 1
ATOM 2077 O O . SER A 1 267 ? 12.513 -15.203 -28.329 1.00 28.16 267 SER A O 1
ATOM 2079 N N . TRP A 1 268 ? 14.070 -15.495 -29.940 1.00 28.30 268 TRP A N 1
ATOM 2080 C CA . TRP A 1 268 ? 14.824 -16.647 -29.399 1.00 28.30 268 TRP A CA 1
ATOM 2081 C C . TRP A 1 268 ? 14.457 -18.079 -29.820 1.00 28.30 268 TRP A C 1
ATOM 2083 O O . TRP A 1 268 ? 14.995 -19.021 -29.243 1.00 28.30 268 TRP A O 1
ATOM 2093 N N . ASN A 1 269 ? 13.655 -18.291 -30.869 1.00 25.00 269 ASN A N 1
ATOM 2094 C CA . ASN A 1 269 ? 13.487 -19.626 -31.470 1.00 25.00 269 ASN A CA 1
ATOM 2095 C C . ASN A 1 269 ? 13.863 -19.660 -32.962 1.00 25.00 269 ASN A C 1
ATOM 2097 O O . ASN A 1 269 ? 13.095 -20.129 -33.802 1.00 25.00 269 ASN A O 1
ATOM 2101 N N . GLU A 1 270 ? 15.079 -19.224 -33.304 1.00 23.62 270 GLU A N 1
ATOM 2102 C CA . GLU A 1 270 ? 15.716 -19.725 -34.526 1.00 23.62 270 GLU A CA 1
ATOM 2103 C C . GLU A 1 270 ? 16.289 -21.122 -34.261 1.00 23.62 270 GLU A C 1
ATOM 2105 O O . GLU A 1 270 ? 17.152 -21.354 -33.415 1.00 23.62 270 GLU A O 1
ATOM 2110 N N . LYS A 1 271 ? 15.704 -22.090 -34.967 1.00 31.08 271 LYS A N 1
ATOM 2111 C CA . LYS A 1 271 ? 15.958 -23.524 -34.864 1.00 31.08 271 LYS A CA 1
ATOM 2112 C C . LYS A 1 271 ? 17.375 -23.869 -35.338 1.00 31.08 271 LYS A C 1
ATOM 2114 O O . LYS A 1 271 ? 17.592 -24.061 -36.529 1.00 31.08 271 LYS A O 1
ATOM 2119 N N . GLY A 1 272 ? 18.293 -24.087 -34.401 1.00 23.52 272 GLY A N 1
ATOM 2120 C CA . GLY A 1 272 ? 19.488 -24.912 -34.598 1.00 23.52 272 GLY A CA 1
ATOM 2121 C C . GLY A 1 272 ? 19.304 -26.266 -33.910 1.00 23.52 272 GLY A C 1
ATOM 2122 O O . GLY A 1 272 ? 19.204 -26.331 -32.689 1.00 23.52 272 GLY A O 1
ATOM 2123 N N . LYS A 1 273 ? 19.200 -27.354 -34.681 1.00 31.75 273 LYS A N 1
ATOM 2124 C CA . LYS A 1 273 ? 19.116 -28.729 -34.162 1.00 31.75 273 LYS A CA 1
ATOM 2125 C C . LYS A 1 273 ? 20.475 -29.174 -33.601 1.00 31.75 273 LYS A C 1
ATOM 2127 O O . LYS A 1 273 ? 21.388 -29.362 -34.394 1.00 31.75 273 LYS A O 1
ATOM 2132 N N . THR A 1 274 ? 20.560 -29.477 -32.306 1.00 23.23 274 THR A N 1
ATOM 2133 C CA . THR A 1 274 ? 21.550 -30.401 -31.702 1.00 23.23 274 THR A CA 1
ATOM 2134 C C . THR A 1 274 ? 20.977 -31.036 -30.417 1.00 23.23 274 THR A C 1
ATOM 2136 O O . THR A 1 274 ? 20.014 -30.505 -29.859 1.00 23.23 274 THR A O 1
ATOM 2139 N N . PRO A 1 275 ? 21.444 -32.241 -30.024 1.00 24.31 275 PRO A N 1
ATOM 2140 C CA . PRO A 1 275 ? 20.650 -33.204 -29.259 1.00 24.31 275 PRO A CA 1
ATOM 2141 C C . PRO A 1 275 ? 20.588 -32.918 -27.751 1.00 24.31 275 PRO A C 1
ATOM 2143 O O . PRO A 1 275 ? 21.427 -32.216 -27.197 1.00 24.31 275 PRO A O 1
ATOM 2146 N N . LYS A 1 276 ? 19.555 -33.498 -27.121 1.00 31.33 276 LYS A N 1
ATOM 2147 C CA . LYS A 1 276 ? 19.200 -33.434 -25.692 1.00 31.33 276 LYS A CA 1
ATOM 2148 C C . LYS A 1 276 ? 20.425 -33.464 -24.764 1.00 31.33 276 LYS A C 1
ATOM 2150 O O . LYS A 1 276 ? 21.076 -34.499 -24.670 1.00 31.33 276 LYS A O 1
ATOM 2155 N N . VAL A 1 277 ? 20.642 -32.370 -24.034 1.00 23.16 277 VAL A N 1
ATOM 2156 C CA . VAL A 1 277 ? 21.422 -32.318 -22.787 1.00 23.16 277 VAL A CA 1
ATOM 2157 C C . VAL A 1 277 ? 20.688 -31.397 -21.805 1.00 23.16 277 VAL A C 1
ATOM 2159 O O . VAL A 1 277 ? 19.990 -30.468 -22.218 1.00 23.16 277 VAL A O 1
ATOM 2162 N N . ASP A 1 278 ? 20.797 -31.759 -20.532 1.00 22.62 278 ASP A N 1
ATOM 2163 C CA . ASP A 1 278 ? 19.987 -31.397 -19.376 1.00 22.62 278 ASP A CA 1
ATOM 2164 C C . ASP A 1 278 ? 19.700 -29.910 -19.108 1.00 22.62 278 ASP A C 1
ATOM 2166 O O . ASP A 1 278 ? 20.353 -28.974 -19.566 1.00 22.62 278 ASP A O 1
ATOM 2170 N N . SER A 1 279 ? 18.651 -29.741 -18.306 1.00 27.88 279 SER A N 1
ATOM 2171 C CA . SER A 1 279 ? 18.074 -28.520 -17.756 1.00 27.88 279 SER A CA 1
ATOM 2172 C C . SER A 1 279 ? 19.096 -27.562 -17.133 1.00 27.88 279 SER A C 1
ATOM 2174 O O . SER A 1 279 ? 19.393 -27.657 -15.949 1.00 27.88 279 SER A O 1
ATOM 2176 N N . ASN A 1 280 ? 19.584 -26.600 -17.914 1.00 25.66 280 ASN A N 1
ATOM 2177 C CA . ASN A 1 280 ? 20.079 -25.303 -17.442 1.00 25.66 280 ASN A CA 1
ATOM 2178 C C . ASN A 1 280 ? 20.200 -24.351 -18.641 1.00 25.66 280 ASN A C 1
ATOM 2180 O O . ASN A 1 280 ? 21.274 -24.151 -19.201 1.00 25.66 280 ASN A O 1
ATOM 2184 N N . LYS A 1 281 ? 19.081 -23.760 -19.072 1.00 24.59 281 LYS A N 1
ATOM 2185 C CA . LYS A 1 281 ? 19.118 -22.592 -19.962 1.00 24.59 281 LYS A CA 1
ATOM 2186 C C . LYS A 1 281 ? 18.927 -21.339 -19.117 1.00 24.59 281 LYS A C 1
ATOM 2188 O O . LYS A 1 281 ? 17.803 -20.984 -18.783 1.00 24.59 281 LYS A O 1
ATOM 2193 N N . VAL A 1 282 ? 20.040 -20.700 -18.762 1.00 29.48 282 VAL A N 1
ATOM 2194 C CA . VAL A 1 282 ? 20.069 -19.322 -18.259 1.00 29.48 282 VAL A CA 1
ATOM 2195 C C . VAL A 1 282 ? 19.988 -18.413 -19.482 1.00 29.48 282 VAL A C 1
ATOM 2197 O O . VAL A 1 282 ? 20.910 -18.360 -20.292 1.00 29.48 282 VAL A O 1
ATOM 2200 N N . THR A 1 283 ? 18.852 -17.750 -19.665 1.00 27.27 283 THR A N 1
ATOM 2201 C CA . THR A 1 283 ? 18.675 -16.726 -20.698 1.00 27.27 283 THR A CA 1
ATOM 2202 C C . THR A 1 283 ? 19.081 -15.370 -20.131 1.00 27.27 283 THR A C 1
ATOM 2204 O O . THR A 1 283 ? 18.413 -14.869 -19.231 1.00 27.27 283 THR A O 1
ATOM 2207 N N . ASN A 1 284 ? 20.136 -14.752 -20.672 1.00 28.98 284 ASN A N 1
ATOM 2208 C CA . ASN A 1 284 ? 20.391 -13.322 -20.475 1.00 28.98 284 ASN A CA 1
ATOM 2209 C C . ASN A 1 284 ? 19.266 -12.537 -21.170 1.00 28.98 284 ASN A C 1
ATOM 2211 O O . ASN A 1 284 ? 19.218 -12.483 -22.398 1.00 28.98 284 ASN A O 1
ATOM 2215 N N . GLY A 1 285 ? 18.332 -11.977 -20.400 1.00 37.41 285 GLY A N 1
ATOM 2216 C CA . GLY A 1 285 ? 17.178 -11.251 -20.933 1.00 37.41 285 GLY A CA 1
ATOM 2217 C C . GLY A 1 285 ? 16.276 -10.656 -19.850 1.00 37.41 285 GLY A C 1
ATOM 2218 O O . GLY A 1 285 ? 16.492 -10.875 -18.657 1.00 37.41 285 GLY A O 1
ATOM 2219 N N . ILE A 1 286 ? 15.269 -9.878 -20.271 1.00 33.47 286 ILE A N 1
ATOM 2220 C CA . ILE A 1 286 ? 14.210 -9.369 -19.386 1.00 33.47 286 ILE A CA 1
ATOM 2221 C C . ILE A 1 286 ? 13.479 -10.577 -18.796 1.00 33.47 286 ILE A C 1
ATOM 2223 O O . ILE A 1 286 ? 12.768 -11.281 -19.509 1.00 33.47 286 ILE A O 1
ATOM 2227 N N . CYS A 1 287 ? 13.670 -10.842 -17.505 1.00 28.23 287 CYS A N 1
ATOM 2228 C CA . CYS A 1 287 ? 13.142 -12.051 -16.877 1.00 28.23 287 CYS A CA 1
ATOM 2229 C C . CYS A 1 287 ? 11.711 -11.873 -16.343 1.00 28.23 287 CYS A C 1
ATOM 2231 O O . CYS A 1 287 ? 11.026 -12.845 -16.026 1.00 28.23 287 CYS A O 1
ATOM 2233 N N . CYS A 1 288 ? 11.247 -10.632 -16.219 1.00 41.91 288 CYS A N 1
ATOM 2234 C CA . CYS A 1 288 ? 9.901 -10.310 -15.769 1.00 41.91 288 CYS A CA 1
ATOM 2235 C C . CYS A 1 288 ? 9.475 -8.999 -16.428 1.00 41.91 288 CYS A C 1
ATOM 2237 O O . CYS A 1 288 ? 10.233 -8.029 -16.383 1.00 41.91 288 CYS A O 1
ATOM 2239 N N . THR A 1 289 ? 8.289 -8.974 -17.036 1.00 47.00 289 THR A N 1
ATOM 2240 C CA . THR A 1 289 ? 7.691 -7.745 -17.565 1.00 47.00 289 THR A CA 1
ATOM 2241 C C . THR A 1 289 ? 6.461 -7.410 -16.749 1.00 47.00 289 THR A C 1
ATOM 2243 O O . THR A 1 289 ? 5.577 -8.250 -16.596 1.00 47.00 289 THR A O 1
ATOM 2246 N N . CYS A 1 290 ? 6.426 -6.199 -16.215 1.00 54.12 290 CYS A N 1
ATOM 2247 C CA . CYS A 1 290 ? 5.323 -5.699 -15.419 1.00 54.12 290 CYS A CA 1
ATOM 2248 C C . CYS A 1 290 ? 4.639 -4.582 -16.208 1.00 54.12 290 CYS A C 1
ATOM 2250 O O . CYS A 1 290 ? 5.299 -3.651 -16.673 1.00 54.12 290 CYS A O 1
ATOM 2252 N N . LEU A 1 291 ? 3.333 -4.740 -16.423 1.00 56.66 291 LEU A N 1
ATOM 2253 C CA . LEU A 1 291 ? 2.554 -3.898 -17.323 1.00 56.66 291 LEU A CA 1
ATOM 2254 C C . LEU A 1 291 ? 1.546 -3.069 -16.551 1.00 56.66 291 LEU A C 1
ATOM 2256 O O . LEU A 1 291 ? 0.895 -3.570 -15.630 1.00 56.66 291 LEU A O 1
ATOM 2260 N N . GLN A 1 292 ? 1.392 -1.827 -16.984 1.00 56.47 292 GLN A N 1
ATOM 2261 C CA . GLN A 1 292 ? 0.345 -0.936 -16.514 1.00 56.47 292 GLN A CA 1
ATOM 2262 C C . GLN A 1 292 ? -0.383 -0.336 -17.707 1.00 56.47 292 GLN A C 1
ATOM 2264 O O . GLN A 1 292 ? 0.215 -0.112 -18.762 1.00 56.47 292 GLN A O 1
ATOM 2269 N N . ARG A 1 293 ? -1.681 -0.096 -17.541 1.00 66.19 293 ARG A N 1
ATOM 2270 C CA . ARG A 1 293 ? -2.501 0.567 -18.555 1.00 66.19 293 ARG A CA 1
ATOM 2271 C C . ARG A 1 293 ? -2.921 1.943 -18.091 1.00 66.19 293 ARG A C 1
ATOM 2273 O O . ARG A 1 293 ? -3.252 2.119 -16.928 1.00 66.19 293 ARG A O 1
ATOM 2280 N N . GLN A 1 294 ? -2.884 2.897 -19.003 1.00 68.31 294 GLN A N 1
ATOM 2281 C CA . GLN A 1 294 ? -3.066 4.312 -18.722 1.00 68.31 294 GLN A CA 1
ATOM 2282 C C . GLN A 1 294 ? -4.207 4.852 -19.571 1.00 68.31 294 GLN A C 1
ATOM 2284 O O . GLN A 1 294 ? -4.138 4.822 -20.799 1.00 68.31 294 GLN A O 1
ATOM 2289 N N . LYS A 1 295 ? -5.260 5.348 -18.928 1.00 64.88 295 LYS A N 1
ATOM 2290 C CA . LYS A 1 295 ? -6.299 6.103 -19.620 1.00 64.88 295 LYS A CA 1
ATOM 2291 C C . LYS A 1 295 ? -5.825 7.550 -19.723 1.00 64.88 295 LYS A C 1
ATOM 2293 O O . LYS A 1 295 ? -5.641 8.210 -18.704 1.00 64.88 295 LYS A O 1
ATOM 2298 N N . ILE A 1 296 ? -5.569 8.007 -20.943 1.00 60.94 296 ILE A N 1
ATOM 2299 C CA . ILE A 1 296 ? -5.082 9.359 -21.241 1.00 60.94 296 ILE A CA 1
ATOM 2300 C C . ILE A 1 296 ? -6.170 10.056 -22.057 1.00 60.94 296 ILE A C 1
ATOM 2302 O O . ILE A 1 296 ? -6.720 9.446 -22.976 1.00 60.94 296 ILE A O 1
ATOM 2306 N N . HIS A 1 297 ? -6.493 11.309 -21.733 1.00 44.78 297 HIS A N 1
ATOM 2307 C CA . HIS A 1 297 ? -7.423 12.099 -22.537 1.00 44.78 297 HIS A CA 1
ATOM 2308 C C . HIS A 1 297 ? -6.874 12.238 -23.970 1.00 44.78 297 HIS A C 1
ATOM 2310 O O . HIS A 1 297 ? -5.672 12.473 -24.140 1.00 44.78 297 HIS A O 1
ATOM 2316 N N . PRO A 1 298 ? -7.699 12.119 -25.025 1.00 40.06 298 PRO A N 1
ATOM 2317 C CA . PRO A 1 298 ? -7.230 12.365 -26.380 1.00 40.06 298 PRO A CA 1
ATOM 2318 C C . PRO A 1 298 ? -6.812 13.837 -26.511 1.00 40.06 298 PRO A C 1
ATOM 2320 O O . PRO A 1 298 ? -7.651 14.729 -26.585 1.00 40.06 298 PRO A O 1
ATOM 2323 N N . ALA A 1 299 ? -5.503 14.091 -26.521 1.00 41.78 299 ALA A N 1
ATOM 2324 C CA . ALA A 1 299 ? -4.910 15.346 -26.994 1.00 41.78 299 ALA A CA 1
ATOM 2325 C C . ALA A 1 299 ? -4.629 15.311 -28.511 1.00 41.78 299 ALA A C 1
ATOM 2327 O O . ALA A 1 299 ? -4.121 16.273 -29.077 1.00 41.78 299 ALA A O 1
ATOM 2328 N N . TRP A 1 300 ? -4.965 14.200 -29.171 1.00 38.59 300 TRP A N 1
ATOM 2329 C CA . TRP A 1 300 ? -4.757 13.984 -30.598 1.00 38.59 300 TRP A CA 1
ATOM 2330 C C . TRP A 1 300 ? -6.111 13.882 -31.299 1.00 38.59 300 TRP A C 1
ATOM 2332 O O . TRP A 1 300 ? -6.666 12.793 -31.452 1.00 38.59 300 TRP A O 1
ATOM 2342 N N . GLY A 1 301 ? -6.638 15.050 -31.671 1.00 33.69 301 GLY A N 1
ATOM 2343 C CA . GLY A 1 301 ? -7.627 15.230 -32.733 1.00 33.69 301 GLY A CA 1
ATOM 2344 C C . GLY A 1 301 ? -6.957 15.807 -33.970 1.00 33.69 301 GLY A C 1
ATOM 2345 O O . GLY A 1 301 ? -6.033 16.633 -33.792 1.00 33.69 301 GLY A O 1
#

pLDDT: mean 74.97, std 19.48, range [22.62, 94.25]

Secondary structure (DSSP, 8-state):
-TT-HHHHHHHHHHHHHEEEEE-GGG-EEEEE-SS--SSS-EEETTEEEEEEEEETTEEEESEEEEEEEE--SS-S---EEEEEEEETT--HHHHHHHHHHHHHHTT---SEEE--TTT-SHHHHHHHHTTT-EEESPPTTS---HHHHS-TTSPP-GGGSEEEE-TTT--EEEEE-TT-PPPSEEEE-TTT-PEEEEEEHHHHHH-TTTTT-S-EE-SSEEEEEE-HHHHHHHHHHHHHHH-HHHHHHHGGGHHHHHHHHHHHHHSS----------S-----SEEEEEEEEEE------

Foldseek 3Di:
DVPDPLVVLVVQQQQFFWDWDQDPPRDTDIDGDPGGDDPFHQPDSVCSLFGWDDDDPDIATEKAKEWEWADDPPDPDIDTQDIDIGHPPDFQCNCLVVRQVSCVVVVFHFQEKQFELSNDFLVNCVVCVVVNYHYAYAHHPDDPDLVQVPPPLAADFPQQFDWDADPPVRDIDTQAHNVRFGFPDWDQDPVPRKIKTKHALVCLVPDPCNVRYCWCRDPGITIDIGDSRRNSSVNSNCCCSVDPVSVVVSVSCVVVVVVVVVVVVPPDPPDDDDDDDDDDDRDHYNRHYTYMYGHGPPPDD